Protein AF-A0A537F6K2-F1 (afdb_monomer)

Nearest PDB structures (foldseek):
  5nwl-assembly1_D  TM=8.775E-01  e=1.690E-12  Homo sapiens
  5nwl-assembly2_H  TM=8.618E-01  e=4.806E-12  Homo sapiens
  5nwl-assembly2_N  TM=8.587E-01  e=5.779E-12  Homo sapiens
  5nwl-assembly2_I  TM=8.298E-01  e=9.449E-12  Homo sapiens
  5l8v-assembly1_A  TM=8.198E-01  e=1.039E-10  Pyrococcus furiosus DSM 3638

Mean predicted aligned error: 16.74 Å

Foldseek 3Di:
DDDPQDAAADDQAPVVDDADPDAAKWKWKAFQVGRGTFKTANDDFDQVVSCVQLVLARPVQGDGCVPGIDMDIGGDDPDHGMHGHPSRNDPPSRDDDPDDDDDDDDPDPLPDPPVAQQEDLPDPQCCVAPRFFFLFEEEEEAQCLLLSLLSRLLQQCDDPPHHVVAAEEEEEAPVPDDLVSNVVSCVVVVHDSVVSVVRYHYDYDPALVVVLVCLVCVLVVCVVRVGQEYEREQNCDRLLDPVPPDNPVSLSSLLSSLQSQSVSRNVSSHGYYYYHHDDRDPSSVVSSLVSGLWYWYDDPPDIDTGHDHPDDPDDPPPPPPDDPPDPPPPDDDDDDDDDDDDDDD

pLDDT: mean 76.0, std 22.27, range [24.55, 98.69]

Structure (mmCIF, N/CA/C/O backbone):
data_AF-A0A537F6K2-F1
#
_entry.id   AF-A0A537F6K2-F1
#
loop_
_atom_site.group_PDB
_atom_site.id
_atom_site.type_symbol
_atom_site.label_atom_id
_atom_site.label_alt_id
_atom_site.label_comp_id
_atom_site.label_asym_id
_atom_site.label_entity_id
_atom_site.label_seq_id
_atom_site.pdbx_PDB_ins_code
_atom_site.Cartn_x
_atom_site.Cartn_y
_atom_site.Cartn_z
_atom_site.occupancy
_atom_site.B_iso_or_equiv
_atom_site.auth_seq_id
_atom_site.auth_comp_id
_atom_site.auth_asym_id
_atom_site.auth_atom_id
_atom_site.pdbx_PDB_model_num
ATOM 1 N N . MET A 1 1 ? 27.710 42.568 11.880 1.00 25.98 1 MET A N 1
ATOM 2 C CA . MET A 1 1 ? 26.440 42.480 11.129 1.00 25.98 1 MET A CA 1
ATOM 3 C C . MET A 1 1 ? 26.602 41.395 10.078 1.00 25.98 1 MET A C 1
ATOM 5 O O . MET A 1 1 ? 27.215 41.649 9.052 1.00 25.98 1 MET A O 1
ATOM 9 N N . ALA A 1 2 ? 26.183 40.166 10.380 1.00 24.61 2 ALA A N 1
ATOM 10 C CA . ALA A 1 2 ? 26.289 39.047 9.447 1.00 24.61 2 ALA A CA 1
ATOM 11 C C . ALA A 1 2 ? 25.047 39.043 8.546 1.00 24.61 2 ALA A C 1
ATOM 13 O O . ALA A 1 2 ? 23.925 38.953 9.043 1.00 24.61 2 ALA A O 1
ATOM 14 N N . A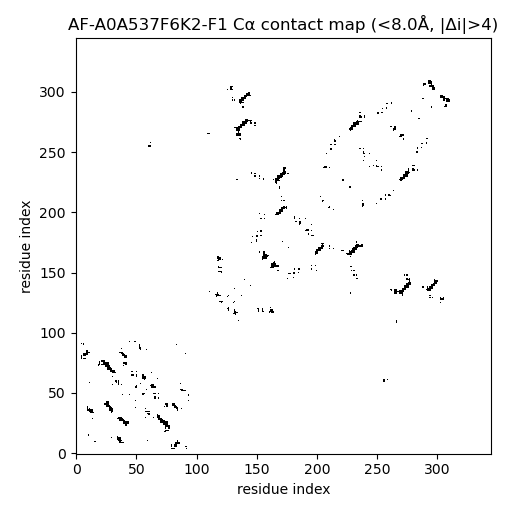LA A 1 3 ? 25.248 39.221 7.242 1.00 24.55 3 ALA A N 1
ATOM 15 C CA . ALA A 1 3 ? 24.181 39.158 6.255 1.00 24.55 3 ALA A CA 1
ATOM 16 C C . ALA A 1 3 ? 23.584 37.741 6.246 1.00 24.55 3 ALA A C 1
ATOM 18 O O . ALA A 1 3 ? 24.308 36.768 6.040 1.00 24.55 3 ALA A O 1
ATOM 19 N N . LYS A 1 4 ? 22.273 37.628 6.494 1.00 28.31 4 LYS A N 1
ATOM 20 C CA . LYS A 1 4 ? 21.513 36.386 6.308 1.00 28.31 4 LYS A CA 1
ATOM 21 C C . LYS A 1 4 ? 21.630 35.966 4.842 1.00 28.31 4 LYS A C 1
ATOM 23 O O . LYS A 1 4 ? 21.081 36.635 3.972 1.00 28.31 4 LYS A O 1
ATOM 28 N N . LEU A 1 5 ? 22.341 34.876 4.575 1.00 39.41 5 LEU A N 1
ATOM 29 C CA . LEU A 1 5 ? 22.372 34.227 3.267 1.00 39.41 5 LEU A CA 1
ATOM 30 C C . LEU A 1 5 ? 21.136 33.331 3.148 1.00 39.41 5 LEU A C 1
ATOM 32 O O . LEU A 1 5 ? 21.201 32.133 3.371 1.00 39.41 5 LEU A O 1
ATOM 36 N N . THR A 1 6 ? 19.989 33.922 2.829 1.00 41.78 6 THR A N 1
ATOM 37 C CA . THR A 1 6 ? 18.787 33.163 2.470 1.00 41.78 6 THR A CA 1
ATOM 38 C C . THR A 1 6 ? 19.019 32.483 1.119 1.00 41.78 6 THR A C 1
ATOM 40 O O . THR A 1 6 ? 19.171 33.182 0.115 1.00 41.78 6 THR A O 1
ATOM 43 N N . GLY A 1 7 ? 19.079 31.146 1.091 1.00 52.25 7 GLY A N 1
ATOM 44 C CA . GLY A 1 7 ? 19.229 30.368 -0.143 1.00 52.25 7 GLY A CA 1
ATOM 45 C C . GLY A 1 7 ? 18.160 30.745 -1.171 1.00 52.25 7 GLY A C 1
ATOM 46 O O . GLY A 1 7 ? 16.968 30.765 -0.860 1.00 52.25 7 GLY A O 1
ATOM 47 N N . GLN A 1 8 ? 18.584 31.101 -2.382 1.00 58.88 8 GLN A N 1
ATOM 48 C CA . GLN A 1 8 ? 17.656 31.427 -3.463 1.00 58.88 8 GLN A CA 1
ATOM 49 C C . GLN A 1 8 ? 17.138 30.136 -4.121 1.00 58.88 8 GLN A C 1
ATOM 51 O O . GLN A 1 8 ? 17.910 29.181 -4.265 1.00 58.88 8 GLN A O 1
ATOM 56 N N . PRO A 1 9 ? 15.851 30.084 -4.519 1.00 59.22 9 PRO A N 1
ATOM 57 C CA . PRO A 1 9 ? 15.264 28.895 -5.126 1.00 59.22 9 PRO A CA 1
ATOM 58 C C . PRO A 1 9 ? 15.938 28.580 -6.465 1.00 59.22 9 PRO A C 1
ATOM 60 O O . PRO A 1 9 ? 16.076 29.448 -7.329 1.00 59.22 9 PRO A O 1
ATOM 63 N N . LEU A 1 10 ? 16.352 27.325 -6.630 1.00 74.25 10 LEU A N 1
ATOM 64 C CA . LEU A 1 10 ? 16.946 26.806 -7.859 1.00 74.25 10 LEU A CA 1
ATOM 65 C C . LEU A 1 10 ? 15.862 26.241 -8.789 1.00 74.25 10 LEU A C 1
ATOM 67 O O . LEU A 1 10 ? 14.875 25.667 -8.324 1.00 74.25 10 LEU A O 1
ATOM 71 N N . ALA A 1 11 ? 16.056 26.374 -10.105 1.00 70.69 11 ALA A N 1
ATOM 72 C CA . ALA A 1 11 ? 15.186 25.718 -11.079 1.00 70.69 11 ALA A CA 1
ATOM 73 C C . ALA A 1 11 ? 15.238 24.190 -10.885 1.00 70.69 11 ALA A C 1
ATOM 75 O O . ALA A 1 11 ? 16.320 23.659 -10.637 1.00 70.69 11 ALA A O 1
ATOM 76 N N . PRO A 1 12 ? 14.107 23.472 -11.002 1.00 65.94 12 PRO A N 1
ATOM 77 C CA . PRO A 1 12 ? 14.044 22.062 -10.630 1.00 65.94 12 PRO A CA 1
ATOM 78 C C . PRO A 1 12 ? 14.887 21.178 -11.552 1.00 65.94 12 PRO A C 1
ATOM 80 O O . PRO A 1 12 ? 15.462 20.198 -11.095 1.00 65.94 12 PRO A O 1
ATOM 83 N N . LYS A 1 13 ? 15.039 21.523 -12.837 1.00 71.88 13 LYS A N 1
ATOM 84 C CA . LYS A 1 13 ? 15.839 20.731 -13.786 1.00 71.88 13 LYS A CA 1
ATOM 85 C C . LYS A 1 13 ? 17.104 21.442 -14.247 1.00 71.88 13 LYS A C 1
ATOM 87 O O . LYS A 1 13 ? 17.077 22.643 -14.496 1.00 71.88 13 LYS A O 1
ATOM 92 N N . THR A 1 14 ? 18.191 20.692 -14.444 1.00 70.56 14 THR A N 1
ATOM 93 C CA . THR A 1 14 ? 19.489 21.249 -14.876 1.00 70.56 14 THR A CA 1
ATOM 94 C C . THR A 1 14 ? 19.397 22.013 -16.197 1.00 70.56 14 THR A C 1
ATOM 96 O O . THR A 1 14 ? 19.976 23.086 -16.322 1.00 70.56 14 THR A O 1
ATOM 99 N N . TRP A 1 15 ? 18.608 21.524 -17.158 1.00 67.38 15 TRP A N 1
ATOM 100 C CA . TRP A 1 15 ? 18.408 22.166 -18.464 1.00 67.38 15 TRP A CA 1
ATOM 101 C C . TRP A 1 15 ? 17.594 23.468 -18.407 1.00 67.38 15 TRP A C 1
ATOM 103 O O . TRP A 1 15 ? 17.564 24.212 -19.383 1.00 67.38 15 TRP A O 1
ATOM 113 N N . GLN A 1 16 ? 16.936 23.758 -17.281 1.00 71.25 16 GLN A N 1
ATOM 114 C CA . GLN A 1 16 ? 16.221 25.018 -17.052 1.00 71.25 16 GLN A CA 1
ATOM 115 C C . GLN A 1 16 ? 17.129 26.099 -16.451 1.00 71.25 16 GLN A C 1
ATOM 117 O O . GLN A 1 16 ? 16.698 27.240 -16.279 1.00 71.25 16 GLN A O 1
ATOM 122 N N . ILE A 1 17 ? 18.375 25.756 -16.111 1.00 72.31 17 ILE A N 1
ATOM 123 C CA . ILE A 1 17 ? 19.340 26.686 -15.532 1.00 72.31 17 ILE A CA 1
ATOM 124 C C . ILE A 1 17 ? 20.127 27.339 -16.667 1.00 72.31 17 ILE A C 1
ATOM 126 O O . ILE A 1 17 ? 20.971 26.714 -17.309 1.00 72.31 17 ILE A O 1
ATOM 130 N N . ASN A 1 18 ? 19.879 28.627 -16.889 1.00 71.12 18 ASN A N 1
ATOM 131 C CA . ASN A 1 18 ? 20.655 29.414 -17.842 1.00 71.12 18 ASN A CA 1
ATOM 132 C C . ASN A 1 18 ? 22.094 29.594 -17.336 1.00 71.12 18 ASN A C 1
ATOM 134 O O . ASN A 1 18 ? 22.305 29.975 -16.183 1.00 71.12 18 ASN A O 1
ATOM 138 N N . GLN A 1 19 ? 23.087 29.366 -18.200 1.00 67.25 19 GLN A N 1
ATOM 139 C CA . GLN A 1 19 ? 24.480 29.659 -17.864 1.00 67.25 19 GLN A CA 1
ATOM 140 C C . GLN A 1 19 ? 24.742 31.168 -17.950 1.00 67.25 19 GLN A C 1
ATOM 142 O O . GLN A 1 19 ? 24.552 31.752 -19.019 1.00 67.25 19 GLN A O 1
ATOM 147 N N . PRO A 1 20 ? 25.203 31.818 -16.869 1.00 69.38 20 PRO A N 1
ATOM 148 C CA . PRO A 1 20 ? 25.515 33.237 -16.914 1.00 69.38 20 PRO A CA 1
ATOM 149 C C . PRO A 1 20 ? 26.807 33.497 -17.711 1.00 69.38 20 PRO A C 1
ATOM 151 O O . PRO A 1 20 ? 27.789 32.753 -17.614 1.00 69.38 20 PRO A O 1
ATOM 154 N N . GLU A 1 21 ? 26.832 34.585 -18.488 1.00 61.53 21 GLU A N 1
ATOM 155 C CA . GLU A 1 21 ? 28.006 34.976 -19.286 1.00 61.53 21 GLU A CA 1
ATOM 156 C C . GLU A 1 21 ? 29.211 35.333 -18.392 1.00 61.53 21 GLU A C 1
ATOM 158 O O . GLU A 1 21 ? 30.351 34.941 -18.677 1.00 61.53 21 GLU A O 1
ATOM 163 N N . LYS A 1 22 ? 28.940 35.996 -17.259 1.00 61.44 22 LYS A N 1
ATOM 164 C CA . LYS A 1 22 ? 29.895 36.395 -16.212 1.00 61.44 22 LYS A CA 1
ATOM 165 C C . LYS A 1 22 ? 29.485 35.785 -14.867 1.00 61.44 22 LYS A C 1
ATOM 167 O O . LYS A 1 22 ? 28.297 35.720 -14.570 1.00 61.44 22 LYS A O 1
ATOM 172 N N . GLY A 1 23 ? 30.455 35.322 -14.084 1.00 68.38 23 GLY A N 1
ATOM 173 C CA . GLY A 1 23 ? 30.212 34.729 -12.769 1.00 68.38 23 GLY A CA 1
ATOM 174 C C . GLY A 1 23 ? 31.419 33.957 -12.240 1.00 68.38 23 GLY A C 1
ATOM 175 O O . GLY A 1 23 ? 32.358 33.660 -12.988 1.00 68.38 23 GLY A O 1
ATOM 176 N N . ALA A 1 24 ? 31.393 33.624 -10.951 1.00 71.75 24 ALA A N 1
ATOM 177 C CA . ALA A 1 24 ? 32.428 32.813 -10.316 1.00 71.75 24 ALA A CA 1
ATOM 178 C C . ALA A 1 24 ? 32.349 31.346 -10.775 1.00 71.75 24 ALA A C 1
ATOM 180 O O . ALA A 1 24 ? 31.263 30.826 -11.051 1.00 71.75 24 ALA A O 1
ATOM 181 N N . GLN A 1 25 ? 33.494 30.655 -10.835 1.00 80.00 25 GLN A N 1
ATOM 182 C CA . GLN A 1 25 ? 33.484 29.203 -11.017 1.00 80.00 25 GLN A CA 1
ATOM 183 C C . GLN A 1 25 ? 32.902 28.520 -9.778 1.00 80.00 25 GLN A C 1
ATOM 185 O O . GLN A 1 25 ? 33.247 28.864 -8.650 1.00 80.00 25 GLN A O 1
ATOM 190 N N . GLY A 1 26 ? 32.033 27.543 -10.005 1.00 82.50 26 GLY A N 1
ATOM 191 C CA . GLY A 1 26 ? 31.375 26.769 -8.968 1.00 82.50 26 GLY A CA 1
ATOM 192 C C . GLY A 1 26 ? 30.996 25.373 -9.445 1.00 82.50 26 GLY A C 1
ATOM 193 O O . GLY A 1 26 ? 31.492 24.880 -10.462 1.00 82.50 26 GLY A O 1
ATOM 194 N N . GLN A 1 27 ? 30.117 24.726 -8.688 1.00 87.31 27 GLN A N 1
ATOM 195 C CA . GLN A 1 27 ? 29.643 23.374 -8.948 1.00 87.31 27 GLN A CA 1
ATOM 196 C C . GLN A 1 27 ? 28.121 23.295 -8.869 1.00 87.31 27 GLN A C 1
ATOM 198 O O . GLN A 1 27 ? 27.498 23.875 -7.975 1.00 87.31 27 GLN A O 1
ATOM 203 N N . LEU A 1 28 ? 27.548 22.535 -9.801 1.00 88.25 28 LEU A N 1
ATOM 204 C CA . LEU A 1 28 ? 26.156 22.110 -9.807 1.00 88.25 28 LEU A CA 1
ATOM 205 C C . LEU A 1 28 ? 26.084 20.649 -9.371 1.00 88.25 28 LEU A C 1
ATOM 207 O O . LEU A 1 28 ? 26.647 19.772 -10.025 1.00 88.25 28 LEU A O 1
ATOM 211 N N . TYR A 1 29 ? 25.345 20.389 -8.302 1.00 91.81 29 TYR A N 1
ATOM 212 C CA . TYR A 1 29 ? 24.994 19.051 -7.855 1.00 91.81 29 TYR A CA 1
ATOM 213 C C . TYR A 1 29 ? 23.581 18.724 -8.305 1.00 91.81 29 TYR A C 1
ATOM 215 O O . TYR A 1 29 ? 22.648 19.498 -8.074 1.00 91.81 29 TYR A O 1
ATOM 223 N N . TYR A 1 30 ? 23.420 17.569 -8.935 1.00 86.50 30 TYR A N 1
ATOM 224 C CA . TYR A 1 30 ? 22.155 17.158 -9.521 1.00 86.50 30 TYR A CA 1
ATOM 225 C C . TYR A 1 30 ? 21.969 15.646 -9.451 1.00 86.50 30 TYR A C 1
ATOM 227 O O . TYR A 1 30 ? 22.906 14.876 -9.229 1.00 86.50 30 TYR A O 1
ATOM 235 N N . CYS A 1 31 ? 20.732 15.206 -9.634 1.00 81.94 31 CYS A N 1
ATOM 236 C CA . CYS A 1 31 ? 20.427 13.794 -9.766 1.00 81.94 31 CYS A CA 1
ATOM 237 C C . CYS A 1 31 ? 20.735 13.316 -11.187 1.00 81.94 31 CYS A C 1
ATOM 239 O O . CYS A 1 31 ? 20.017 13.667 -12.116 1.00 81.94 31 CYS A O 1
ATOM 241 N N . GLY A 1 32 ? 21.719 12.435 -11.351 1.00 71.94 32 GLY A N 1
ATOM 242 C CA . GLY A 1 32 ? 22.090 11.853 -12.645 1.00 71.94 32 GLY A CA 1
ATOM 243 C C . GLY A 1 32 ? 21.068 10.885 -13.252 1.00 71.94 32 GLY A C 1
ATOM 244 O O . GLY A 1 32 ? 21.346 10.300 -14.292 1.00 71.94 32 GLY A O 1
ATOM 245 N N . LEU A 1 33 ? 19.916 10.671 -12.604 1.00 63.06 33 LEU A N 1
ATOM 246 C CA . LEU A 1 33 ? 18.816 9.865 -13.151 1.00 63.06 33 LEU A CA 1
ATOM 247 C C . LEU A 1 33 ? 17.711 10.700 -13.795 1.00 63.06 33 LEU A C 1
ATOM 249 O O . LEU A 1 33 ? 17.024 10.210 -14.685 1.00 63.06 33 LEU A O 1
ATOM 253 N N . CYS A 1 34 ? 17.457 11.903 -13.284 1.00 63.28 34 CYS A N 1
ATOM 254 C CA . CYS A 1 34 ? 16.309 12.712 -13.704 1.00 63.28 34 CYS A CA 1
ATOM 255 C C . CYS A 1 34 ? 16.637 14.191 -13.886 1.00 63.28 34 CYS A C 1
ATOM 257 O O . CYS A 1 34 ? 15.717 15.008 -14.002 1.00 63.28 34 CYS A O 1
ATOM 259 N N . ASP A 1 35 ? 17.925 14.520 -13.825 1.00 76.31 35 ASP A N 1
ATOM 260 C CA . ASP A 1 35 ? 18.472 15.857 -13.989 1.00 76.31 35 ASP A CA 1
ATOM 261 C C . ASP A 1 35 ? 17.858 16.886 -13.036 1.00 76.31 35 ASP A C 1
ATOM 263 O O . ASP A 1 35 ? 17.763 18.068 -13.353 1.00 76.31 35 ASP A O 1
ATOM 267 N N . GLU A 1 36 ? 17.410 16.441 -11.858 1.00 83.62 36 GLU A N 1
ATOM 268 C CA . GLU A 1 36 ? 16.930 17.350 -10.822 1.00 83.62 36 GLU A CA 1
ATOM 269 C C . GLU A 1 36 ? 18.112 18.119 -10.244 1.00 83.62 36 GLU A C 1
ATOM 271 O O . GLU A 1 36 ? 19.032 17.507 -9.695 1.00 83.62 36 GLU A O 1
ATOM 276 N N . ALA A 1 37 ? 18.084 19.441 -10.350 1.00 85.88 37 ALA A N 1
ATOM 277 C CA . ALA A 1 37 ? 19.100 20.293 -9.769 1.00 85.88 37 ALA A CA 1
ATOM 278 C C . ALA A 1 37 ? 18.873 20.412 -8.259 1.00 85.88 37 ALA A C 1
ATOM 280 O O . ALA A 1 37 ? 17.779 20.735 -7.787 1.00 85.88 37 ALA A O 1
ATOM 281 N N . LEU A 1 38 ? 19.922 20.121 -7.495 1.00 87.81 38 LEU A N 1
ATOM 282 C CA . LEU A 1 38 ? 19.855 20.033 -6.040 1.00 87.81 38 LEU A CA 1
ATOM 283 C C . LEU A 1 38 ? 20.491 21.257 -5.404 1.00 87.81 38 LEU A C 1
ATOM 285 O O . LEU A 1 38 ? 19.864 21.922 -4.582 1.00 87.81 38 LEU A O 1
ATOM 289 N N . ILE A 1 39 ? 21.737 21.550 -5.780 1.00 88.50 39 ILE A N 1
ATOM 290 C CA . ILE A 1 39 ? 22.518 22.647 -5.211 1.00 88.50 39 ILE A CA 1
ATOM 291 C C . ILE A 1 39 ? 23.399 23.258 -6.297 1.00 88.50 39 ILE A C 1
ATOM 293 O O . ILE A 1 39 ? 24.091 22.532 -7.006 1.00 88.50 39 ILE A O 1
ATOM 297 N N . LEU A 1 40 ? 23.434 24.587 -6.371 1.00 84.56 40 LEU A N 1
ATOM 298 C CA . LEU A 1 40 ? 24.416 25.343 -7.144 1.00 84.56 40 LEU A CA 1
ATOM 299 C C . LEU A 1 40 ? 25.195 26.263 -6.198 1.00 84.56 40 LEU A C 1
ATOM 301 O O . LEU A 1 40 ? 24.608 27.048 -5.455 1.00 84.56 40 LEU A O 1
ATOM 305 N N . THR A 1 41 ? 26.521 26.155 -6.199 1.00 83.81 41 THR A N 1
ATOM 306 C CA . THR A 1 41 ? 27.386 26.820 -5.210 1.00 83.81 41 THR A CA 1
ATOM 307 C C . THR A 1 41 ? 28.740 27.185 -5.803 1.00 83.81 41 THR A C 1
ATOM 309 O O . THR A 1 41 ? 29.261 26.483 -6.665 1.00 83.81 41 THR A O 1
ATOM 312 N N . ALA A 1 42 ? 29.343 28.274 -5.323 1.00 77.88 42 ALA A N 1
ATOM 313 C CA . ALA A 1 42 ? 30.712 28.652 -5.688 1.00 77.88 42 ALA A CA 1
ATOM 314 C C . ALA A 1 42 ? 31.782 27.856 -4.908 1.00 77.88 42 ALA A C 1
ATOM 316 O O . ALA A 1 42 ? 32.972 27.974 -5.182 1.00 77.88 42 ALA A O 1
ATOM 317 N N . ARG A 1 43 ? 31.377 27.063 -3.907 1.00 75.19 43 ARG A N 1
ATOM 318 C CA . ARG A 1 43 ? 32.261 26.272 -3.032 1.00 75.19 43 ARG A CA 1
ATOM 319 C C . ARG A 1 43 ? 32.031 24.778 -3.237 1.00 75.19 43 ARG A C 1
ATOM 321 O O . ARG A 1 43 ? 30.889 24.366 -3.395 1.00 75.19 43 ARG A O 1
ATOM 328 N N . ASP A 1 44 ? 33.085 23.970 -3.153 1.00 78.25 44 ASP A N 1
ATOM 329 C CA . ASP A 1 44 ? 32.957 22.506 -3.174 1.00 78.25 44 ASP A CA 1
ATOM 330 C C . ASP A 1 44 ? 32.313 22.009 -1.867 1.00 78.25 44 ASP A C 1
ATOM 332 O O . ASP A 1 44 ? 32.757 22.340 -0.765 1.00 78.25 44 ASP A O 1
ATOM 336 N N . ILE A 1 45 ? 31.241 21.233 -1.995 1.00 81.19 45 ILE A N 1
ATOM 337 C CA . ILE A 1 45 ? 30.520 20.587 -0.900 1.00 81.19 45 ILE A CA 1
ATOM 338 C C . ILE A 1 45 ? 30.756 19.083 -1.008 1.00 81.19 45 ILE A C 1
ATOM 340 O O . ILE A 1 45 ? 30.584 18.470 -2.061 1.00 81.19 45 ILE A O 1
ATOM 344 N N . HIS A 1 46 ? 31.093 18.451 0.114 1.00 81.44 46 HIS A N 1
ATOM 345 C CA . HIS A 1 46 ? 31.235 17.002 0.143 1.00 81.44 46 HIS A CA 1
ATOM 346 C C . HIS A 1 46 ? 29.900 16.316 -0.236 1.00 81.44 46 HIS A C 1
ATOM 348 O O . HIS A 1 46 ? 28.892 16.597 0.420 1.00 81.44 46 HIS A O 1
ATOM 354 N N . PRO A 1 47 ? 29.868 15.374 -1.205 1.00 80.56 47 PRO A N 1
ATOM 355 C CA . PRO A 1 47 ? 28.638 14.727 -1.681 1.00 80.56 47 PRO A CA 1
ATOM 356 C C . PRO A 1 47 ? 27.745 14.167 -0.565 1.00 80.56 47 PRO A C 1
ATOM 358 O O . PRO A 1 47 ? 26.532 14.349 -0.592 1.00 80.56 47 PRO A O 1
ATOM 361 N N . LEU A 1 48 ? 28.345 13.571 0.474 1.00 75.00 48 LEU A N 1
ATOM 362 C CA . LEU A 1 48 ? 27.603 13.058 1.636 1.00 75.00 48 LEU A CA 1
ATOM 363 C C . LEU A 1 48 ? 26.776 14.124 2.372 1.00 75.00 48 LEU A C 1
ATOM 365 O O . LEU A 1 48 ? 25.715 13.795 2.885 1.00 75.00 48 LEU A O 1
ATOM 369 N N . LYS A 1 49 ? 27.205 15.393 2.419 1.00 80.06 49 LYS A N 1
ATOM 370 C CA . LYS A 1 49 ? 26.394 16.454 3.044 1.00 80.06 49 LYS A CA 1
ATOM 371 C C . LYS A 1 49 ? 25.110 16.704 2.258 1.00 80.06 49 LYS A C 1
ATOM 373 O O . LYS A 1 49 ? 24.055 16.886 2.847 1.00 80.06 49 LYS A O 1
ATOM 378 N N . ILE A 1 50 ? 25.201 16.654 0.933 1.00 81.81 50 ILE A N 1
ATOM 379 C CA . ILE A 1 50 ? 24.058 16.826 0.031 1.00 81.81 50 ILE A CA 1
ATOM 380 C C . ILE A 1 50 ? 23.114 15.639 0.173 1.00 81.81 50 ILE A C 1
ATOM 382 O O . ILE A 1 50 ? 21.916 15.822 0.352 1.00 81.81 50 ILE A O 1
ATOM 386 N N . VAL A 1 51 ? 23.668 14.425 0.177 1.00 77.44 51 VAL A N 1
ATOM 387 C CA . VAL A 1 51 ? 22.917 13.200 0.459 1.00 77.44 51 VAL A CA 1
ATOM 388 C C . VAL A 1 51 ? 22.151 13.334 1.776 1.00 77.44 51 VAL A C 1
ATOM 390 O O . VAL A 1 51 ? 20.956 13.087 1.787 1.00 77.44 51 VAL A O 1
ATOM 393 N N . LEU A 1 52 ? 22.788 13.773 2.863 1.00 72.44 52 LEU A N 1
ATOM 394 C CA . LEU A 1 52 ? 22.128 13.907 4.166 1.00 72.44 52 LEU A CA 1
ATOM 395 C C . LEU A 1 52 ? 21.013 14.963 4.182 1.00 72.44 52 LEU A C 1
ATOM 397 O O . LEU A 1 52 ? 19.961 14.711 4.751 1.00 72.44 52 LEU A O 1
ATOM 401 N N . ILE A 1 53 ? 21.214 16.118 3.548 1.00 78.56 53 ILE A N 1
ATOM 402 C CA . ILE A 1 53 ? 20.253 17.239 3.587 1.00 78.56 53 ILE A CA 1
ATOM 403 C C . ILE A 1 53 ? 18.987 16.961 2.774 1.00 78.56 53 ILE A C 1
ATOM 405 O O . ILE A 1 53 ? 17.920 17.500 3.068 1.00 78.56 53 ILE A O 1
ATOM 409 N N . PHE A 1 54 ? 19.102 16.093 1.774 1.00 74.12 54 PHE A N 1
ATOM 410 C CA . PHE A 1 54 ? 17.976 15.587 0.998 1.00 74.12 54 PHE A CA 1
ATOM 411 C C . PHE A 1 54 ? 17.497 14.209 1.483 1.00 74.12 54 PHE A C 1
ATOM 413 O O . PHE A 1 54 ? 16.811 13.514 0.740 1.00 74.12 54 PHE A O 1
ATOM 420 N N . ASP A 1 55 ? 17.872 13.773 2.692 1.00 71.44 55 ASP A N 1
ATOM 421 C CA . ASP A 1 55 ? 17.477 12.478 3.272 1.00 71.44 55 ASP A CA 1
ATOM 422 C C . ASP A 1 55 ? 17.738 11.284 2.329 1.00 71.44 55 ASP A C 1
ATOM 424 O O . ASP A 1 55 ? 16.917 10.388 2.125 1.00 71.44 55 ASP A O 1
ATOM 428 N N . ASN A 1 56 ? 18.910 11.312 1.696 1.00 74.25 56 ASN A N 1
ATOM 429 C CA . ASN A 1 56 ? 19.373 10.419 0.639 1.00 74.25 56 ASN A CA 1
ATOM 430 C C . ASN A 1 56 ? 18.398 10.293 -0.538 1.00 74.25 56 ASN A C 1
ATOM 432 O O . ASN A 1 56 ? 18.488 9.336 -1.282 1.00 74.25 56 ASN A O 1
ATOM 436 N N . THR A 1 57 ? 17.475 11.225 -0.750 1.00 73.38 57 THR A N 1
ATOM 437 C CA . THR A 1 57 ? 16.373 11.060 -1.700 1.00 73.38 57 THR A CA 1
ATOM 438 C C . THR A 1 57 ? 16.322 12.233 -2.665 1.00 73.38 57 THR A C 1
ATOM 440 O O . THR A 1 57 ? 16.236 13.391 -2.271 1.00 73.38 57 THR A O 1
ATOM 443 N N . CYS A 1 58 ? 16.349 11.957 -3.968 1.00 76.06 58 CYS A N 1
ATOM 444 C CA . CYS A 1 58 ? 16.179 13.014 -4.955 1.00 76.06 58 CYS A CA 1
ATOM 445 C C . CYS A 1 58 ? 14.749 13.590 -4.877 1.00 76.06 58 CYS A C 1
ATOM 447 O O . CYS A 1 58 ? 13.802 12.831 -5.084 1.00 76.06 58 CYS A O 1
ATOM 449 N N . PRO A 1 59 ? 14.557 14.909 -4.696 1.00 72.56 59 PRO A N 1
ATOM 450 C CA . PRO A 1 59 ? 13.228 15.522 -4.668 1.00 72.56 59 PRO A CA 1
ATOM 451 C C . PRO A 1 59 ? 12.484 15.439 -6.012 1.00 72.56 59 PRO A C 1
ATOM 453 O O . PRO A 1 59 ? 11.261 15.521 -6.038 1.00 72.56 59 PRO A O 1
ATOM 456 N N . GLY A 1 60 ? 13.200 15.246 -7.126 1.00 59.56 60 GLY A N 1
ATOM 457 C CA . GLY A 1 60 ? 12.611 15.138 -8.462 1.00 59.56 60 GLY A CA 1
ATOM 458 C C . GLY A 1 60 ? 12.142 13.732 -8.843 1.00 59.56 60 GLY A C 1
ATOM 459 O O . GLY A 1 60 ? 11.108 13.584 -9.490 1.00 59.56 60 GLY A O 1
ATOM 460 N N . CYS A 1 61 ? 12.895 12.683 -8.485 1.00 55.62 61 CYS A N 1
ATOM 461 C CA . CYS A 1 61 ? 12.577 11.299 -8.881 1.00 55.62 61 CYS A CA 1
ATOM 462 C C . CYS A 1 61 ? 12.442 10.296 -7.731 1.00 55.62 61 CYS A C 1
ATOM 464 O O . CYS A 1 61 ? 12.048 9.155 -7.974 1.00 55.62 61 CYS A O 1
ATOM 466 N N . GLY A 1 62 ? 12.780 10.689 -6.504 1.00 52.53 62 GLY A N 1
ATOM 467 C CA . GLY A 1 62 ? 12.699 9.851 -5.310 1.00 52.53 62 GLY A CA 1
ATOM 468 C C . GLY A 1 62 ? 13.792 8.785 -5.178 1.00 52.53 62 GLY A C 1
ATOM 469 O O . GLY A 1 62 ? 13.725 7.977 -4.261 1.00 52.53 62 GLY A O 1
ATOM 470 N N . PHE A 1 63 ? 14.778 8.720 -6.078 1.00 52.53 63 PHE A N 1
ATOM 471 C CA . PHE A 1 63 ? 15.859 7.728 -5.999 1.00 52.53 63 PHE A CA 1
ATOM 472 C C . PHE A 1 63 ? 16.974 8.133 -5.036 1.00 52.53 63 PHE A C 1
ATOM 474 O O . PHE A 1 63 ? 17.178 9.320 -4.779 1.00 52.53 63 PHE A O 1
ATOM 481 N N . GLU A 1 64 ? 17.715 7.124 -4.565 1.00 65.81 64 GLU A N 1
ATOM 482 C CA . GLU A 1 64 ? 18.820 7.309 -3.629 1.00 65.81 64 GLU A CA 1
ATOM 483 C C . GLU A 1 64 ? 19.917 8.200 -4.224 1.00 65.81 64 GLU A C 1
ATOM 485 O O . GLU A 1 64 ? 20.463 7.890 -5.285 1.00 65.81 64 GLU A O 1
ATOM 490 N N . LEU A 1 65 ? 20.258 9.302 -3.558 1.00 76.31 65 LEU A N 1
ATOM 491 C CA . LEU A 1 65 ? 21.296 10.222 -4.028 1.00 76.31 65 LEU A CA 1
ATOM 492 C C . LEU A 1 65 ? 22.706 9.663 -3.836 1.00 76.31 65 LEU A C 1
ATOM 494 O O . LEU A 1 65 ? 23.584 9.992 -4.621 1.00 76.31 65 LEU A O 1
ATOM 498 N N . GLU A 1 66 ? 22.929 8.781 -2.868 1.00 75.44 66 GLU A N 1
ATOM 499 C CA . GLU A 1 66 ? 24.236 8.181 -2.567 1.00 75.44 66 GLU A CA 1
ATOM 500 C C . GLU A 1 66 ? 24.924 7.589 -3.807 1.00 75.44 66 GLU A C 1
ATOM 502 O O . GLU A 1 66 ? 26.124 7.773 -3.994 1.00 75.44 66 GLU A O 1
ATOM 507 N N . ASN A 1 67 ? 24.144 6.977 -4.705 1.00 66.25 67 ASN A N 1
ATOM 508 C CA . ASN A 1 67 ? 24.644 6.377 -5.945 1.00 66.25 67 ASN A CA 1
ATOM 509 C C . ASN A 1 67 ? 24.340 7.200 -7.209 1.00 66.25 67 ASN A C 1
ATOM 511 O O . ASN A 1 67 ? 24.882 6.920 -8.279 1.00 66.25 67 ASN A O 1
ATOM 515 N N . ASN A 1 68 ? 23.467 8.207 -7.109 1.00 73.69 68 ASN A N 1
ATOM 516 C CA . ASN A 1 68 ? 22.937 8.937 -8.265 1.00 73.69 68 ASN A CA 1
ATOM 517 C C . ASN A 1 68 ? 23.256 10.433 -8.252 1.00 73.69 68 ASN A C 1
ATOM 519 O O . ASN A 1 68 ? 22.926 11.131 -9.209 1.00 73.69 68 ASN A O 1
ATOM 523 N N . LEU A 1 69 ? 23.896 10.940 -7.202 1.00 88.31 69 LEU A N 1
ATOM 524 C CA . LEU A 1 69 ? 24.362 12.314 -7.133 1.00 88.31 69 LEU A CA 1
ATOM 525 C C . LEU A 1 69 ? 25.526 12.500 -8.108 1.00 88.31 69 LEU A C 1
ATOM 527 O O . LEU A 1 69 ? 26.568 11.848 -8.010 1.00 88.31 69 LEU A O 1
ATOM 531 N N . LYS A 1 70 ? 25.337 13.403 -9.062 1.00 87.00 70 LYS A N 1
ATOM 532 C CA . LYS A 1 70 ? 26.360 13.846 -10.002 1.00 87.00 70 LYS A CA 1
ATOM 533 C C . LYS A 1 70 ? 26.725 15.289 -9.696 1.00 87.00 70 LYS A C 1
ATOM 535 O O . LYS A 1 70 ? 25.952 16.028 -9.082 1.00 87.00 70 LYS A O 1
ATOM 540 N N . ARG A 1 71 ? 27.938 15.662 -10.094 1.00 91.00 71 ARG A N 1
ATOM 541 C CA . ARG A 1 71 ? 28.449 17.023 -9.979 1.00 91.00 71 ARG A CA 1
ATOM 542 C C . ARG A 1 71 ? 29.074 17.424 -11.298 1.00 91.00 71 ARG A C 1
ATOM 544 O O . ARG A 1 71 ? 29.859 16.647 -11.833 1.00 91.00 71 ARG A O 1
ATOM 551 N N . ASP A 1 72 ? 28.763 18.628 -11.749 1.00 85.88 72 ASP A N 1
ATOM 552 C CA . ASP A 1 72 ? 29.388 19.236 -12.917 1.00 85.88 72 ASP A CA 1
ATOM 553 C C . ASP A 1 72 ? 29.869 20.656 -12.592 1.00 85.88 72 ASP A C 1
ATOM 555 O O . ASP A 1 72 ? 29.257 21.350 -11.770 1.00 85.88 72 ASP A O 1
ATOM 559 N N . PRO A 1 73 ? 30.969 21.111 -13.214 1.00 85.25 73 PRO A N 1
ATOM 560 C CA . PRO A 1 73 ? 31.401 22.498 -13.105 1.00 85.25 73 PRO A CA 1
ATOM 561 C C . PRO A 1 73 ? 30.342 23.437 -13.700 1.00 85.25 73 PRO A C 1
ATOM 563 O O . PRO A 1 73 ? 29.810 23.187 -14.781 1.00 85.25 73 PRO A O 1
ATOM 566 N N . PHE A 1 74 ? 30.047 24.538 -13.006 1.00 81.31 74 PHE A N 1
ATOM 567 C CA . PHE A 1 74 ? 29.023 25.503 -13.418 1.00 81.31 74 PHE A CA 1
ATOM 568 C C . PHE A 1 74 ? 29.418 26.937 -13.032 1.00 81.31 74 PHE A C 1
ATOM 570 O O . PHE A 1 74 ? 30.156 27.140 -12.069 1.00 81.31 74 PHE A O 1
ATOM 577 N N . LYS A 1 75 ? 28.941 27.953 -13.765 1.00 80.31 75 LYS A N 1
ATOM 578 C CA . LYS A 1 75 ? 29.156 29.369 -13.406 1.00 80.31 75 LYS A CA 1
ATOM 579 C C . LYS A 1 75 ? 28.038 29.865 -12.495 1.00 80.31 75 LYS A C 1
ATOM 581 O O . LYS A 1 75 ? 26.870 29.818 -12.873 1.00 80.31 75 LYS A O 1
ATOM 586 N N . VAL A 1 76 ? 28.389 30.371 -11.320 1.00 73.69 76 VAL A N 1
ATOM 587 C CA . VAL A 1 76 ? 27.411 30.891 -10.356 1.00 73.69 76 VAL A CA 1
ATOM 588 C C . VAL A 1 76 ? 27.191 32.386 -10.611 1.00 73.69 76 VAL A C 1
ATOM 590 O O . VAL A 1 76 ? 28.183 33.112 -10.713 1.00 73.69 76 VAL A O 1
ATOM 593 N N . PRO A 1 77 ? 25.934 32.862 -10.724 1.00 69.94 77 PRO A N 1
ATOM 594 C CA . PRO A 1 77 ? 25.644 34.284 -10.891 1.00 69.94 77 PRO A CA 1
ATOM 595 C C . PRO A 1 77 ? 26.164 35.130 -9.721 1.00 69.94 77 PRO A C 1
ATOM 597 O O . PRO A 1 77 ? 26.112 34.704 -8.564 1.00 69.94 77 PRO A O 1
ATOM 600 N N . ASP A 1 78 ? 26.625 36.345 -10.018 1.00 62.03 78 ASP A N 1
ATOM 601 C CA . ASP A 1 78 ? 27.180 37.264 -9.021 1.00 62.03 78 ASP A CA 1
ATOM 602 C C . ASP A 1 78 ? 26.126 37.662 -7.966 1.00 62.03 78 ASP A C 1
ATOM 604 O O . ASP A 1 78 ? 25.019 38.082 -8.299 1.00 62.03 78 ASP A O 1
ATOM 608 N N . GLY A 1 79 ? 26.475 37.550 -6.677 1.00 57.00 79 GLY A N 1
ATOM 609 C CA . GLY A 1 79 ? 25.661 38.046 -5.554 1.00 57.00 79 GLY A CA 1
ATOM 610 C C . GLY A 1 79 ? 25.010 36.987 -4.653 1.00 57.00 79 GLY A C 1
ATOM 611 O O . GLY A 1 79 ? 24.650 37.322 -3.526 1.00 57.00 79 GLY A O 1
ATOM 612 N N . ALA A 1 80 ? 24.925 35.718 -5.067 1.00 56.41 80 ALA A N 1
ATOM 613 C CA . ALA A 1 80 ? 24.414 34.631 -4.222 1.00 56.41 80 ALA A CA 1
ATOM 614 C C . ALA A 1 80 ? 25.466 33.528 -4.032 1.00 56.41 80 ALA A C 1
ATOM 616 O O . ALA A 1 80 ? 25.998 32.982 -4.995 1.00 56.41 80 ALA A O 1
ATOM 617 N N . ALA A 1 81 ? 25.768 33.191 -2.775 1.00 62.44 81 ALA A N 1
ATOM 618 C CA . ALA A 1 81 ? 26.774 32.177 -2.450 1.00 62.44 81 ALA A CA 1
ATOM 619 C C . ALA A 1 81 ? 26.264 30.732 -2.627 1.00 62.44 81 ALA A C 1
ATOM 621 O O . ALA A 1 81 ? 27.079 29.816 -2.751 1.00 62.44 81 ALA A O 1
ATOM 622 N N . LEU A 1 82 ? 24.939 30.531 -2.615 1.00 74.88 82 LEU A N 1
ATOM 623 C CA . LEU A 1 82 ? 24.291 29.222 -2.600 1.00 74.88 82 LEU A CA 1
ATOM 624 C C . LEU A 1 82 ? 22.855 29.308 -3.147 1.00 74.88 82 LEU A C 1
ATOM 626 O O . LEU A 1 82 ? 22.056 30.119 -2.676 1.00 74.88 82 LEU A O 1
ATOM 630 N N . TYR A 1 83 ? 22.526 28.423 -4.085 1.00 77.62 83 TYR A N 1
ATOM 631 C CA . TYR A 1 83 ? 21.162 28.146 -4.533 1.00 77.62 83 TYR A CA 1
ATOM 632 C C . TYR A 1 83 ? 20.818 26.699 -4.202 1.00 77.62 83 TYR A C 1
ATOM 634 O O . TYR A 1 83 ? 21.643 25.802 -4.407 1.00 77.62 83 TYR A O 1
ATOM 642 N N . THR A 1 84 ? 19.600 26.458 -3.730 1.00 80.94 84 THR A N 1
ATOM 643 C CA . THR A 1 84 ? 19.141 25.120 -3.346 1.00 80.94 84 THR A CA 1
ATOM 644 C C . THR A 1 84 ? 17.795 24.803 -3.978 1.00 80.94 84 THR A C 1
ATOM 646 O O . THR A 1 84 ? 16.989 25.686 -4.283 1.00 80.94 84 THR A O 1
ATOM 649 N N . ASN A 1 85 ? 17.539 23.514 -4.183 1.00 78.94 85 ASN A N 1
ATOM 650 C CA . ASN A 1 85 ? 16.209 23.032 -4.516 1.00 78.94 85 ASN A CA 1
ATOM 651 C C . ASN A 1 85 ? 15.219 23.448 -3.416 1.00 78.94 85 ASN A C 1
ATOM 653 O O . ASN A 1 85 ? 15.543 23.401 -2.230 1.00 78.94 85 ASN A O 1
ATOM 657 N N . THR A 1 86 ? 13.999 23.817 -3.804 1.00 71.62 86 THR A N 1
ATOM 658 C CA . THR A 1 86 ? 12.953 24.265 -2.866 1.00 71.62 86 THR A CA 1
ATOM 659 C C . THR A 1 86 ? 12.598 23.245 -1.778 1.00 71.62 86 THR A C 1
ATOM 661 O O . THR A 1 86 ? 12.154 23.640 -0.706 1.00 71.62 86 THR A O 1
ATOM 664 N N . ASN A 1 87 ? 12.849 21.954 -2.019 1.00 65.31 87 ASN A N 1
ATOM 665 C CA . ASN A 1 87 ? 12.640 20.874 -1.052 1.00 65.31 87 ASN A CA 1
ATOM 666 C C . ASN A 1 87 ? 13.869 20.606 -0.158 1.00 65.31 87 ASN A C 1
ATOM 668 O O . ASN A 1 87 ? 13.951 19.562 0.482 1.00 65.31 87 ASN A O 1
ATOM 672 N N . CYS A 1 88 ? 14.853 21.508 -0.138 1.00 70.50 88 CYS A N 1
ATOM 673 C CA . CYS A 1 88 ? 16.007 21.423 0.751 1.00 70.50 88 CYS A CA 1
ATOM 674 C C . CYS A 1 88 ? 15.581 21.697 2.200 1.00 70.50 88 CYS A C 1
ATOM 676 O O . CYS A 1 88 ? 15.186 22.816 2.528 1.00 70.50 88 CYS A O 1
ATOM 678 N N . SER A 1 89 ? 15.701 20.689 3.066 1.00 63.84 89 SER A N 1
ATOM 679 C CA . SER A 1 89 ? 15.223 20.732 4.455 1.00 63.84 89 SER A CA 1
ATOM 680 C C . SER A 1 89 ? 15.948 21.756 5.337 1.00 63.84 89 SER A C 1
ATOM 682 O O . SER A 1 89 ? 15.324 22.344 6.218 1.00 63.84 89 SER A O 1
ATOM 684 N N . ASP A 1 90 ? 17.248 21.974 5.112 1.00 69.50 90 ASP A N 1
ATOM 685 C CA . ASP A 1 90 ? 18.068 22.907 5.896 1.00 69.50 90 ASP A CA 1
ATOM 686 C C . ASP A 1 90 ? 19.228 23.482 5.051 1.00 69.50 90 ASP A C 1
ATOM 688 O O . ASP A 1 90 ? 20.324 22.911 5.021 1.00 69.50 90 ASP A O 1
ATOM 692 N N . PRO A 1 91 ? 19.010 24.597 4.328 1.00 64.62 91 PRO A N 1
ATOM 693 C CA . PRO A 1 91 ? 20.043 25.210 3.495 1.00 64.62 91 PRO A CA 1
ATOM 694 C C . PRO A 1 91 ? 21.179 25.855 4.305 1.00 64.62 91 PRO A C 1
ATOM 696 O O . PRO A 1 91 ? 22.299 25.952 3.799 1.00 64.62 91 PRO A O 1
ATOM 699 N N . ASP A 1 92 ? 20.926 26.258 5.554 1.00 64.06 92 ASP A N 1
ATOM 700 C CA . ASP A 1 92 ? 21.921 26.910 6.411 1.00 64.06 92 ASP A CA 1
ATOM 701 C C . ASP A 1 92 ? 22.979 25.901 6.894 1.00 64.06 92 ASP A C 1
ATOM 703 O O . ASP A 1 92 ? 24.152 26.251 7.027 1.00 64.06 92 ASP A O 1
ATOM 707 N N . SER A 1 93 ? 22.614 24.620 7.041 1.00 64.94 93 SER A N 1
ATOM 708 C CA . SER A 1 93 ? 23.549 23.528 7.374 1.00 64.94 93 SER A CA 1
ATOM 709 C C . SER A 1 93 ? 24.587 23.203 6.285 1.00 64.94 93 SER A C 1
ATOM 711 O O . SER A 1 93 ? 25.615 22.568 6.557 1.00 64.94 93 SER A O 1
ATOM 713 N N . ILE A 1 94 ? 24.353 23.649 5.044 1.00 66.50 94 ILE A N 1
ATOM 714 C CA . ILE A 1 94 ? 25.281 23.481 3.913 1.00 66.50 94 ILE A CA 1
ATOM 715 C C . ILE A 1 94 ? 26.497 24.401 4.080 1.00 66.50 94 ILE A C 1
ATOM 717 O O . ILE A 1 94 ? 27.604 24.064 3.644 1.00 66.50 94 ILE A O 1
ATOM 721 N N . VAL A 1 95 ? 26.302 25.553 4.729 1.00 60.38 95 VAL A N 1
ATOM 722 C CA . VAL A 1 95 ? 27.332 26.566 4.954 1.00 60.38 95 VAL A CA 1
ATOM 723 C C . VAL A 1 95 ? 27.996 26.290 6.308 1.00 60.38 95 VAL A C 1
ATOM 725 O O . VAL A 1 95 ? 27.375 26.489 7.347 1.00 60.38 95 VAL A O 1
ATOM 728 N N . PRO A 1 96 ? 29.255 25.821 6.356 1.00 53.94 96 PRO A N 1
ATOM 729 C CA . PRO A 1 96 ? 29.891 25.533 7.635 1.00 53.94 96 PRO A CA 1
ATOM 730 C C . PRO A 1 96 ? 30.137 26.835 8.428 1.00 53.94 96 PRO A C 1
ATOM 732 O O . PRO A 1 96 ? 30.651 27.799 7.849 1.00 53.94 96 PRO A O 1
ATOM 735 N N . PRO A 1 97 ? 29.886 26.871 9.752 1.00 43.53 97 PRO A N 1
ATOM 736 C CA . PRO A 1 97 ? 30.785 27.573 10.660 1.00 43.53 97 PRO A CA 1
ATOM 737 C C . PRO A 1 97 ? 32.155 26.884 10.590 1.00 43.53 97 PRO A C 1
ATOM 739 O O . PRO A 1 97 ? 32.234 25.694 10.302 1.00 43.53 97 PRO A O 1
ATOM 742 N N . SER A 1 98 ? 33.226 27.627 10.838 1.00 41.31 98 SER A N 1
ATOM 743 C CA . SER A 1 98 ? 34.644 27.289 10.631 1.00 41.31 98 SER A CA 1
ATOM 744 C C . SER A 1 98 ? 35.198 26.011 11.297 1.00 41.31 98 SER A C 1
ATOM 746 O O . SER A 1 98 ? 36.412 25.831 11.287 1.00 41.31 98 SER A O 1
ATOM 748 N N . ASP A 1 99 ? 34.368 25.142 11.871 1.00 33.06 99 ASP A N 1
ATOM 749 C CA . ASP A 1 99 ? 34.786 23.994 12.675 1.00 33.06 99 ASP A CA 1
ATOM 750 C C . ASP A 1 99 ? 34.609 22.634 11.970 1.00 33.06 99 ASP A C 1
ATOM 752 O O . ASP A 1 99 ? 33.724 22.456 11.122 1.00 33.06 99 ASP A O 1
ATOM 756 N N . PRO A 1 100 ? 35.455 21.642 12.314 1.00 35.69 100 PRO A N 1
ATOM 757 C CA . PRO A 1 100 ? 35.435 20.316 11.712 1.00 35.69 100 PRO A CA 1
ATOM 758 C C . PRO A 1 100 ? 34.116 19.588 12.005 1.00 35.69 100 PRO A C 1
ATOM 760 O O . PRO A 1 100 ? 33.761 19.296 13.146 1.00 35.69 100 PRO A O 1
ATOM 763 N N . PHE A 1 101 ? 33.395 19.271 10.929 1.00 38.38 101 PHE A N 1
ATOM 764 C CA . PHE A 1 101 ? 32.121 18.559 10.949 1.00 38.38 101 PHE A CA 1
ATOM 765 C C . PHE A 1 101 ? 32.278 17.168 11.582 1.00 38.38 101 PHE A C 1
ATOM 767 O O . PHE A 1 101 ? 32.879 16.271 10.992 1.00 38.38 101 PHE A O 1
ATOM 774 N N . THR A 1 102 ? 31.718 16.983 12.776 1.00 30.80 102 THR A N 1
ATOM 775 C CA . THR A 1 102 ? 31.582 15.679 13.433 1.00 30.80 102 THR A CA 1
ATOM 776 C C . THR A 1 102 ? 30.210 15.098 13.087 1.00 30.80 102 THR A C 1
ATOM 778 O O . THR A 1 102 ? 29.175 15.700 13.363 1.00 30.80 102 THR A O 1
ATOM 781 N N . LEU A 1 103 ? 30.205 13.939 12.421 1.00 32.09 103 LEU A N 1
ATOM 782 C CA . LEU A 1 103 ? 29.000 13.216 12.007 1.00 32.09 103 LEU A CA 1
ATOM 783 C C . LEU A 1 103 ? 28.230 12.697 13.231 1.00 32.09 103 LEU A C 1
ATOM 785 O O . LEU A 1 103 ? 28.568 11.656 13.787 1.00 32.09 103 LEU A O 1
ATOM 789 N N . SER A 1 104 ? 27.152 13.383 13.598 1.00 29.19 104 SER A N 1
ATOM 790 C CA . SER A 1 104 ? 26.128 12.859 14.504 1.00 29.19 104 SER A CA 1
ATOM 791 C C . SER A 1 104 ? 24.951 12.371 13.660 1.00 29.19 104 SER A C 1
ATOM 793 O O . SER A 1 104 ? 24.125 13.171 13.224 1.00 29.19 104 SER A O 1
ATOM 795 N N . LEU A 1 105 ? 24.878 11.065 13.376 1.00 30.89 105 LEU A N 1
ATOM 796 C CA . LEU A 1 105 ? 23.713 10.458 12.720 1.00 30.89 105 LEU A CA 1
ATOM 797 C C . LEU A 1 105 ? 22.484 10.593 13.635 1.00 30.89 105 LEU A C 1
ATOM 799 O O . LEU A 1 105 ? 22.261 9.765 14.515 1.00 30.89 105 LEU A O 1
ATOM 803 N N . VAL A 1 106 ? 21.650 11.600 13.394 1.00 30.47 106 VAL A N 1
ATOM 804 C CA . VAL A 1 106 ? 20.287 11.652 13.933 1.00 30.47 106 VAL A CA 1
ATOM 805 C C . VAL A 1 106 ? 19.329 11.429 12.765 1.00 30.47 106 VAL A C 1
ATOM 807 O O . VAL A 1 106 ? 18.849 12.371 12.146 1.00 30.47 106 VAL A O 1
ATOM 810 N N . ARG A 1 107 ? 19.067 10.157 12.427 1.00 37.25 107 ARG A N 1
ATOM 811 C CA . ARG A 1 107 ? 17.929 9.790 11.567 1.00 37.25 107 ARG A CA 1
ATOM 812 C C . ARG A 1 107 ? 16.653 10.057 12.364 1.00 37.25 107 ARG A C 1
ATOM 814 O O . ARG A 1 107 ? 16.304 9.281 13.253 1.00 37.25 107 ARG A O 1
ATOM 821 N N . GLY A 1 108 ? 15.996 11.180 12.099 1.00 34.91 108 GLY A N 1
ATOM 822 C CA . GLY A 1 108 ? 14.744 11.542 12.751 1.00 34.91 108 GLY A CA 1
ATOM 823 C C . GLY A 1 108 ? 13.596 10.661 12.263 1.00 34.91 108 GLY A C 1
ATOM 824 O O . GLY A 1 108 ? 12.975 10.970 11.253 1.00 34.91 108 GLY A O 1
ATOM 825 N N . ASN A 1 109 ? 13.283 9.589 12.994 1.00 39.69 109 ASN A N 1
ATOM 826 C CA . ASN A 1 109 ? 11.980 8.931 12.899 1.00 39.69 109 ASN A CA 1
ATOM 827 C C . ASN A 1 109 ? 10.900 9.980 13.228 1.00 39.69 109 ASN A C 1
ATOM 829 O O . ASN A 1 109 ? 10.778 10.390 14.382 1.00 39.69 109 ASN A O 1
ATOM 833 N N . ARG A 1 110 ? 10.142 10.445 12.223 1.00 40.34 110 ARG A N 1
ATOM 834 C CA . ARG A 1 110 ? 9.016 11.385 12.408 1.00 40.34 110 ARG A CA 1
ATOM 835 C C . ARG A 1 110 ? 7.740 10.718 12.922 1.00 40.34 110 ARG A C 1
ATOM 837 O O . ARG A 1 110 ? 6.778 11.424 13.206 1.00 40.34 110 ARG A O 1
ATOM 844 N N . LEU A 1 111 ? 7.720 9.393 13.086 1.00 44.00 111 LEU A N 1
ATOM 845 C CA . LEU A 1 111 ? 6.641 8.734 13.817 1.00 44.00 111 LEU A CA 1
ATOM 846 C C . LEU A 1 111 ? 6.690 9.227 15.265 1.00 44.00 111 LEU A C 1
ATOM 848 O O . LEU A 1 111 ? 7.602 8.897 16.029 1.00 44.00 111 LEU A O 1
ATOM 852 N N . THR A 1 112 ? 5.719 10.065 15.629 1.00 41.38 112 THR A N 1
ATOM 853 C CA . THR A 1 112 ? 5.503 10.479 17.011 1.00 41.38 112 THR A CA 1
ATOM 854 C C . THR A 1 112 ? 5.453 9.217 17.875 1.00 41.38 112 THR A C 1
ATOM 856 O O . THR A 1 112 ? 4.821 8.222 17.525 1.00 41.38 112 THR A O 1
ATOM 859 N N . ARG A 1 113 ? 6.187 9.219 18.995 1.00 41.78 113 ARG A N 1
ATOM 860 C CA . ARG A 1 113 ? 6.349 8.077 19.919 1.00 41.78 113 ARG A CA 1
ATOM 861 C C . ARG A 1 113 ? 5.057 7.731 20.679 1.00 41.78 113 ARG A C 1
ATOM 863 O O . ARG A 1 113 ? 5.107 7.404 21.862 1.00 41.78 113 ARG A O 1
ATOM 870 N N . ASN A 1 114 ? 3.889 7.813 20.049 1.00 42.84 114 ASN A N 1
ATOM 871 C CA . ASN A 1 114 ? 2.690 7.211 20.602 1.00 42.84 114 ASN A CA 1
ATOM 872 C C . ASN A 1 114 ? 2.799 5.694 20.403 1.00 42.84 114 ASN A C 1
ATOM 874 O O . ASN A 1 114 ? 2.537 5.147 19.338 1.00 42.84 114 ASN A O 1
ATOM 878 N N . LEU A 1 115 ? 3.264 5.017 21.452 1.00 51.19 115 LEU A N 1
ATOM 879 C CA . LEU A 1 115 ? 3.643 3.598 21.478 1.00 51.19 115 LEU A CA 1
ATOM 880 C C . LEU A 1 115 ? 2.456 2.617 21.387 1.00 51.19 115 LEU A C 1
ATOM 882 O O . LEU A 1 115 ? 2.659 1.408 21.481 1.00 51.19 115 LEU A O 1
ATOM 886 N N . ARG A 1 116 ? 1.215 3.099 21.234 1.00 63.84 116 ARG A N 1
ATOM 887 C CA . ARG A 1 116 ? 0.011 2.255 21.246 1.00 63.84 116 ARG A CA 1
ATOM 888 C C . ARG A 1 116 ? -0.348 1.789 19.835 1.00 63.84 116 ARG A C 1
ATOM 890 O O . ARG A 1 116 ? -0.454 2.595 18.914 1.00 63.84 116 ARG A O 1
ATOM 897 N N . GLN A 1 117 ? -0.545 0.478 19.688 1.00 74.88 117 GLN A N 1
ATOM 898 C CA . GLN A 1 117 ? -1.083 -0.142 18.475 1.00 74.88 117 GLN A CA 1
ATOM 899 C C . GLN A 1 117 ? -2.386 0.561 18.075 1.00 74.88 117 GLN A C 1
ATOM 901 O O . GLN A 1 117 ? -3.257 0.761 18.921 1.00 74.88 117 GLN A O 1
ATOM 906 N N . SER A 1 118 ? -2.494 0.969 16.809 1.00 84.81 118 SER A N 1
ATOM 907 C CA . SER A 1 118 ? -3.654 1.718 16.314 1.00 84.81 118 SER A CA 1
ATOM 908 C C . SER A 1 118 ? -4.752 0.809 15.776 1.00 84.81 118 SER A C 1
ATOM 910 O O . SER A 1 118 ? -5.919 1.144 15.912 1.00 84.81 118 SER A O 1
ATOM 912 N N . LEU A 1 119 ? -4.390 -0.322 15.167 1.00 92.31 119 LEU A N 1
ATOM 913 C CA . LEU A 1 119 ? -5.341 -1.285 14.619 1.00 92.31 119 LEU A CA 1
ATOM 914 C C . LEU A 1 119 ? -4.970 -2.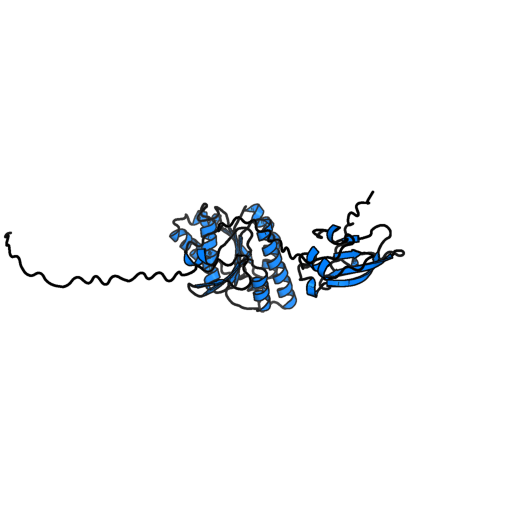693 15.074 1.00 92.31 119 LEU A C 1
ATOM 916 O O . LEU A 1 119 ? -3.821 -3.116 14.923 1.00 92.31 119 LEU A O 1
ATOM 920 N N . ARG A 1 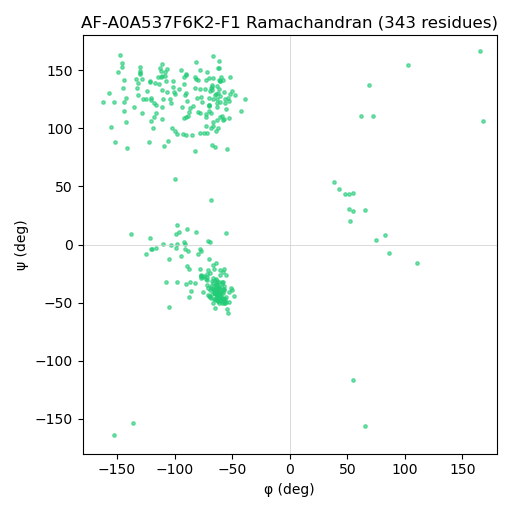120 ? -5.951 -3.406 15.628 1.00 90.25 120 ARG A N 1
ATOM 921 C CA . ARG A 1 120 ? -5.807 -4.792 16.070 1.00 90.25 120 ARG A CA 1
ATOM 922 C C . ARG A 1 120 ? -6.404 -5.753 15.054 1.00 90.25 120 ARG A C 1
ATOM 924 O O . ARG A 1 120 ? -7.468 -5.525 14.486 1.00 90.25 120 ARG A O 1
ATOM 931 N N . THR A 1 121 ? -5.710 -6.861 14.879 1.00 87.69 121 THR A N 1
ATOM 932 C CA . THR A 1 121 ? -6.105 -8.014 14.069 1.00 87.69 121 THR A CA 1
ATOM 933 C C . THR A 1 121 ? -7.179 -8.828 14.797 1.00 87.69 121 THR A C 1
ATOM 935 O O . THR A 1 121 ? -8.035 -9.448 14.167 1.00 87.69 121 THR A O 1
ATOM 938 N N . GLY A 1 122 ? -7.172 -8.787 16.138 1.00 85.88 122 GLY A N 1
ATOM 939 C CA . GLY A 1 122 ? -8.037 -9.596 16.992 1.00 85.88 122 GLY A CA 1
ATOM 940 C C . GLY A 1 122 ? -7.514 -11.008 17.233 1.00 85.88 122 GLY A C 1
ATOM 941 O O . GLY A 1 122 ? -8.227 -11.819 17.821 1.00 85.88 122 GLY A O 1
ATOM 942 N N . VAL A 1 123 ? -6.288 -11.295 16.794 1.00 84.06 123 VAL A N 1
ATOM 943 C CA . VAL A 1 123 ? -5.564 -12.521 17.110 1.00 84.06 123 VAL A CA 1
ATOM 944 C C . VAL A 1 123 ? -4.330 -12.128 17.910 1.00 84.06 123 VAL A C 1
ATOM 946 O O . VAL A 1 123 ? -3.416 -11.502 17.380 1.00 84.06 123 VAL A O 1
ATOM 949 N N . GLU A 1 124 ? -4.288 -12.517 19.184 1.00 83.12 124 GLU A N 1
ATOM 950 C CA . GLU A 1 124 ? -3.262 -12.076 20.143 1.00 83.12 124 GLU A CA 1
ATOM 951 C C . GLU A 1 124 ? -1.828 -12.293 19.638 1.00 83.12 124 GLU A C 1
ATOM 953 O O . GLU A 1 124 ? -0.965 -11.430 19.795 1.00 83.12 124 GLU A O 1
ATOM 958 N N . TYR A 1 125 ? -1.576 -13.431 18.986 1.00 82.25 125 TYR A N 1
ATOM 959 C CA . TYR A 1 125 ? -0.279 -13.729 18.384 1.00 82.25 125 TYR A CA 1
ATOM 960 C C . TYR A 1 125 ? 0.125 -12.688 17.327 1.00 82.25 125 TYR A C 1
ATOM 962 O O . TYR A 1 125 ? 1.236 -12.161 17.388 1.00 82.25 125 TYR A O 1
ATOM 970 N N . PHE A 1 126 ? -0.775 -12.350 16.399 1.00 85.25 126 PHE A N 1
ATOM 971 C CA . PHE A 1 126 ? -0.497 -11.356 15.363 1.00 85.25 126 PHE A CA 1
ATOM 972 C C . PHE A 1 126 ? -0.398 -9.950 15.950 1.00 85.25 126 PHE A C 1
ATOM 974 O O . PHE A 1 126 ? 0.498 -9.215 15.562 1.00 85.25 126 PHE A O 1
ATOM 981 N N . ASP A 1 127 ? -1.243 -9.594 16.918 1.00 85.00 127 ASP A N 1
ATOM 982 C CA . ASP A 1 127 ? -1.196 -8.276 17.566 1.00 85.00 127 ASP A CA 1
ATOM 983 C C . ASP A 1 127 ? 0.109 -8.044 18.339 1.00 85.00 127 ASP A C 1
ATOM 985 O O . ASP A 1 127 ? 0.591 -6.914 18.429 1.00 85.00 127 ASP A O 1
ATOM 989 N N . ARG A 1 128 ? 0.716 -9.116 18.861 1.00 82.31 128 ARG A N 1
ATOM 990 C CA . ARG A 1 128 ? 2.021 -9.057 19.524 1.00 82.31 128 ARG A CA 1
ATOM 991 C C . ARG A 1 128 ? 3.182 -8.911 18.539 1.00 82.31 128 ARG A C 1
ATOM 993 O O . ARG A 1 128 ? 4.132 -8.197 18.844 1.00 82.31 128 ARG A O 1
ATOM 1000 N N . VAL A 1 129 ? 3.141 -9.617 17.408 1.00 83.25 129 VAL A N 1
ATOM 1001 C CA . VAL A 1 129 ? 4.260 -9.655 16.447 1.00 83.25 129 VAL A CA 1
ATOM 1002 C C . VAL A 1 129 ? 4.180 -8.511 15.432 1.00 83.25 129 VAL A C 1
ATOM 1004 O O . VAL A 1 129 ? 5.177 -7.847 15.170 1.00 83.25 129 VAL A O 1
ATOM 1007 N N . LEU A 1 130 ? 2.997 -8.252 14.878 1.00 87.00 130 LEU A N 1
ATOM 1008 C CA . LEU A 1 130 ? 2.739 -7.237 13.861 1.00 87.00 130 LEU A CA 1
ATOM 1009 C C . LEU A 1 130 ? 2.007 -6.041 14.484 1.00 87.00 130 LEU A C 1
ATOM 1011 O O . LEU A 1 130 ? 0.778 -5.960 14.500 1.00 87.00 130 LEU A O 1
ATOM 1015 N N . VAL A 1 131 ? 2.775 -5.075 14.988 1.00 88.12 131 VAL A N 1
ATOM 1016 C CA . VAL A 1 131 ? 2.216 -3.896 15.663 1.00 88.12 131 VAL A CA 1
ATOM 1017 C C . VAL A 1 131 ? 1.847 -2.813 14.645 1.00 88.12 131 VAL A C 1
ATOM 1019 O O . VAL A 1 131 ? 2.673 -1.979 14.277 1.00 88.12 131 VAL A O 1
ATOM 1022 N N . ILE A 1 132 ? 0.592 -2.793 14.203 1.00 91.69 132 ILE A N 1
ATOM 1023 C CA . ILE A 1 132 ? 0.105 -1.846 13.187 1.00 91.69 132 ILE A CA 1
ATOM 1024 C C . ILE A 1 132 ? -0.211 -0.476 13.813 1.00 91.69 132 ILE A C 1
ATOM 1026 O O . ILE A 1 132 ? -0.998 -0.371 14.763 1.00 91.69 132 ILE A O 1
ATOM 1030 N N . ARG A 1 133 ? 0.379 0.595 13.268 1.00 90.12 133 ARG A N 1
ATOM 1031 C CA . ARG A 1 133 ? 0.247 1.980 13.749 1.00 90.12 133 ARG A CA 1
ATOM 1032 C C . ARG A 1 133 ? -0.104 2.944 12.622 1.00 90.12 133 ARG A C 1
ATOM 1034 O O . ARG A 1 133 ? 0.332 2.775 11.487 1.00 90.12 133 ARG A O 1
ATOM 1041 N N . LYS A 1 134 ? -0.844 3.998 12.968 1.00 91.62 134 LYS A N 1
ATOM 1042 C CA . LYS A 1 134 ? -1.028 5.181 12.115 1.00 91.62 134 LYS A CA 1
ATOM 1043 C C . LYS A 1 134 ? 0.322 5.729 11.654 1.00 91.62 134 LYS A C 1
ATOM 1045 O O . LYS A 1 134 ? 1.302 5.667 12.395 1.00 91.62 134 LYS A O 1
ATOM 1050 N N . GLY A 1 135 ? 0.373 6.235 10.426 1.00 89.38 135 GLY A N 1
ATOM 1051 C CA . GLY A 1 135 ? 1.619 6.705 9.825 1.00 89.38 135 GLY A CA 1
ATOM 1052 C C . GLY A 1 135 ? 2.442 5.619 9.131 1.00 89.38 135 GLY A C 1
ATOM 1053 O O . GLY A 1 135 ? 3.436 5.942 8.488 1.00 89.38 135 GLY A O 1
ATOM 1054 N N . GLN A 1 136 ? 2.064 4.339 9.250 1.00 93.62 136 GLN A N 1
ATOM 1055 C CA . GLN A 1 136 ? 2.844 3.239 8.689 1.00 93.62 136 GLN A CA 1
ATOM 1056 C C . GLN A 1 136 ? 2.349 2.798 7.314 1.00 93.62 136 GLN A C 1
ATOM 1058 O O . GLN A 1 136 ? 1.175 2.498 7.106 1.00 93.62 136 GLN A O 1
ATOM 1063 N N . LEU A 1 137 ? 3.315 2.641 6.416 1.00 95.38 137 LEU A N 1
ATOM 1064 C CA . LEU A 1 137 ? 3.277 1.667 5.330 1.00 95.38 137 LEU A CA 1
ATOM 1065 C C . LEU A 1 137 ? 3.611 0.268 5.879 1.00 95.38 137 LEU A C 1
ATOM 1067 O O . LEU A 1 137 ? 4.745 0.030 6.299 1.00 95.38 137 LEU A O 1
ATOM 1071 N N . VAL A 1 138 ? 2.637 -0.635 5.865 1.00 96.56 138 VAL A N 1
ATOM 1072 C CA . VAL A 1 138 ? 2.751 -2.047 6.255 1.00 96.56 138 VAL A CA 1
ATOM 1073 C C . VAL A 1 138 ? 2.724 -2.895 4.987 1.00 96.56 138 VAL A C 1
ATOM 1075 O O . VAL A 1 138 ? 1.839 -2.703 4.159 1.00 96.56 138 VAL A O 1
ATOM 1078 N N . SER A 1 139 ? 3.661 -3.832 4.829 1.00 96.12 139 SER A N 1
ATOM 1079 C CA . SER A 1 139 ? 3.690 -4.737 3.669 1.00 96.12 139 SER A CA 1
ATOM 1080 C C . SER A 1 139 ? 3.529 -6.177 4.119 1.00 96.12 139 SER A C 1
ATOM 1082 O O . SER A 1 139 ? 4.334 -6.656 4.911 1.00 96.12 139 SER A O 1
ATOM 1084 N N . LEU A 1 140 ? 2.504 -6.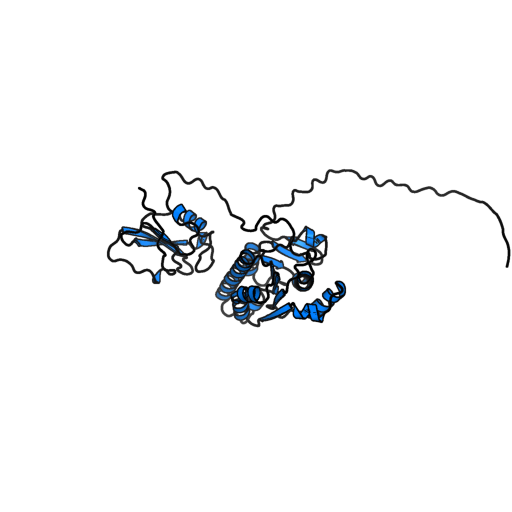865 3.617 1.00 95.50 140 LEU A N 1
ATOM 1085 C CA . LEU A 1 140 ? 2.232 -8.267 3.919 1.00 95.50 140 LEU A CA 1
ATOM 1086 C C . LEU A 1 140 ? 2.493 -9.152 2.703 1.00 95.50 140 LEU A C 1
ATOM 1088 O O . LEU A 1 140 ? 1.924 -8.946 1.633 1.00 95.50 140 LEU A O 1
ATOM 1092 N N . HIS A 1 141 ? 3.330 -10.163 2.891 1.00 94.44 141 HIS A N 1
ATOM 1093 C CA . HIS A 1 141 ? 3.748 -11.105 1.862 1.00 94.44 141 HIS A CA 1
ATOM 1094 C C . HIS A 1 141 ? 3.153 -12.493 2.132 1.00 94.44 141 HIS A C 1
ATOM 1096 O O . HIS A 1 141 ? 3.046 -12.906 3.286 1.00 94.44 141 HIS A O 1
ATOM 1102 N N . GLY A 1 142 ? 2.803 -13.220 1.072 1.00 92.19 142 GLY A N 1
ATOM 1103 C CA . GLY A 1 142 ? 2.229 -14.567 1.127 1.00 92.19 142 GLY A CA 1
ATOM 1104 C C . GLY A 1 142 ? 0.719 -14.592 0.887 1.00 92.19 142 GLY A C 1
ATOM 1105 O O . GLY A 1 142 ? 0.018 -13.614 1.143 1.00 92.19 142 GLY A O 1
ATOM 1106 N N . GLU A 1 143 ? 0.206 -15.726 0.409 1.00 89.06 143 GLU A N 1
ATOM 1107 C CA . GLU A 1 143 ? -1.217 -15.938 0.086 1.00 89.06 143 GLU A CA 1
ATOM 1108 C C . GLU A 1 143 ? -2.199 -15.491 1.195 1.00 89.06 143 GLU A C 1
ATOM 1110 O O . GLU A 1 143 ? -3.154 -14.772 0.890 1.00 89.06 143 GLU A O 1
ATOM 1115 N N . PRO A 1 144 ? -1.968 -15.781 2.497 1.00 90.69 144 PRO A N 1
ATOM 1116 C CA . PRO A 1 144 ? -2.897 -15.371 3.556 1.00 90.69 144 PRO A CA 1
ATOM 1117 C C . PRO A 1 144 ? -3.038 -13.850 3.733 1.00 90.69 144 PRO A C 1
ATOM 1119 O O . PRO A 1 144 ? -3.991 -13.393 4.369 1.00 90.69 144 PRO A O 1
ATOM 1122 N N . SER A 1 145 ? -2.112 -13.052 3.184 1.00 93.44 145 SER A N 1
ATOM 1123 C CA . SER A 1 145 ? -2.130 -11.588 3.297 1.00 93.44 145 SER A CA 1
ATOM 1124 C C . SER A 1 145 ? -3.413 -10.963 2.743 1.00 93.44 145 SER A C 1
ATOM 1126 O O . SER A 1 145 ? -3.888 -9.967 3.290 1.00 93.44 145 SER A O 1
ATOM 1128 N N . LEU A 1 146 ? -4.018 -11.564 1.711 1.00 92.75 146 LEU A N 1
ATOM 1129 C CA . LEU A 1 146 ? -5.272 -11.085 1.134 1.00 92.75 146 LEU A CA 1
ATOM 1130 C C . LEU A 1 146 ? -6.427 -11.199 2.133 1.00 92.75 146 LEU A C 1
ATOM 1132 O O . LEU A 1 146 ? -7.073 -10.198 2.444 1.00 92.75 146 LEU A O 1
ATOM 1136 N N . SER A 1 147 ? -6.668 -12.392 2.679 1.00 91.88 147 SER A N 1
ATOM 1137 C CA . SER A 1 147 ? -7.702 -12.603 3.700 1.00 91.88 147 SER A CA 1
ATOM 1138 C C . SER A 1 147 ? -7.460 -11.720 4.925 1.00 91.88 147 SER A C 1
ATOM 1140 O O . SER A 1 147 ? -8.399 -11.139 5.468 1.00 91.88 147 SER A O 1
ATOM 1142 N N . PHE A 1 148 ? -6.193 -11.539 5.308 1.00 93.88 148 PHE A N 1
ATOM 1143 C CA . PHE A 1 148 ? -5.810 -10.639 6.391 1.00 93.88 148 PHE A CA 1
ATOM 1144 C C . PHE A 1 148 ? -6.162 -9.176 6.092 1.00 93.88 148 PHE A C 1
ATOM 1146 O O . PHE A 1 148 ? -6.655 -8.468 6.967 1.00 93.88 148 PHE A O 1
ATOM 1153 N N . SER A 1 149 ? -5.975 -8.722 4.850 1.00 96.69 149 SER A N 1
ATOM 1154 C CA . SER A 1 149 ? -6.361 -7.370 4.439 1.00 96.69 149 SER A CA 1
ATOM 1155 C C . SER A 1 149 ? -7.876 -7.147 4.504 1.00 96.69 149 SER A C 1
ATOM 1157 O O . SER A 1 149 ? -8.309 -6.118 5.019 1.00 96.69 149 SER A O 1
ATOM 1159 N N . HIS A 1 150 ? -8.683 -8.137 4.100 1.00 97.25 150 HIS A N 1
ATOM 1160 C CA . HIS A 1 150 ? -10.143 -8.091 4.233 1.00 97.25 150 HIS A CA 1
ATOM 1161 C C . HIS A 1 150 ? -10.578 -8.035 5.704 1.00 97.25 150 HIS A C 1
ATOM 1163 O O . HIS A 1 150 ? -11.406 -7.198 6.067 1.00 97.25 150 HIS A O 1
ATOM 1169 N N . LEU A 1 151 ? -9.979 -8.862 6.571 1.00 95.88 151 LEU A N 1
ATOM 1170 C CA . LEU A 1 151 ? -10.213 -8.811 8.017 1.00 95.88 151 LEU A CA 1
ATOM 1171 C C . LEU A 1 151 ? -9.915 -7.414 8.575 1.00 95.88 151 LEU A C 1
ATOM 1173 O O . LEU A 1 151 ? -10.723 -6.865 9.325 1.00 95.88 151 LEU A O 1
ATOM 1177 N N . LEU A 1 152 ? -8.773 -6.829 8.207 1.00 97.19 152 LEU A N 1
ATOM 1178 C CA . LEU A 1 152 ? -8.369 -5.512 8.696 1.00 97.19 152 LEU A CA 1
ATOM 1179 C C . LEU A 1 152 ? -9.280 -4.387 8.193 1.00 97.19 152 LEU A C 1
ATOM 1181 O O . LEU A 1 152 ? -9.543 -3.465 8.962 1.00 97.19 152 LEU A O 1
ATOM 1185 N N . CYS A 1 153 ? -9.839 -4.486 6.981 1.00 98.12 153 CYS A N 1
ATOM 1186 C CA . CYS A 1 153 ? -10.888 -3.566 6.528 1.00 98.12 153 CYS A CA 1
ATOM 1187 C C . CYS A 1 153 ? -12.107 -3.597 7.459 1.00 98.12 153 CYS A C 1
ATOM 1189 O O . CYS A 1 153 ? -12.576 -2.549 7.898 1.00 98.12 153 CYS A O 1
ATOM 1191 N N . VAL A 1 154 ? -12.597 -4.787 7.825 1.00 97.50 154 VAL A N 1
ATOM 1192 C CA . VAL A 1 154 ? -13.747 -4.899 8.740 1.00 97.50 154 VAL A CA 1
ATOM 1193 C C . VAL A 1 154 ? -13.382 -4.434 10.155 1.00 97.50 154 VAL A C 1
ATOM 1195 O O . VAL A 1 154 ? -14.174 -3.761 10.813 1.00 97.50 154 VAL A O 1
ATOM 1198 N N . ARG A 1 155 ? -12.163 -4.723 10.627 1.00 97.00 155 ARG A N 1
ATOM 1199 C CA . ARG A 1 155 ? -11.677 -4.266 11.942 1.00 97.00 155 ARG A CA 1
ATOM 1200 C C . ARG A 1 155 ? -11.530 -2.749 12.019 1.00 97.00 155 ARG A C 1
ATOM 1202 O O . ARG A 1 155 ? -11.880 -2.171 13.041 1.00 97.00 155 ARG A O 1
ATOM 1209 N N . ALA A 1 156 ? -11.063 -2.089 10.962 1.00 97.19 156 ALA A N 1
ATOM 1210 C CA . ALA A 1 156 ? -10.882 -0.635 10.940 1.00 97.19 156 ALA A CA 1
ATOM 1211 C C . ALA A 1 156 ? -12.199 0.141 11.156 1.00 97.19 156 ALA A C 1
ATOM 1213 O O . ALA A 1 156 ? -12.183 1.243 11.713 1.00 97.19 156 ALA A O 1
ATOM 1214 N N . ILE A 1 157 ? -13.336 -0.463 10.799 1.00 96.56 157 ILE A N 1
ATOM 1215 C CA . ILE A 1 157 ? -14.683 0.094 10.981 1.00 96.56 157 ILE A CA 1
ATOM 1216 C C . ILE A 1 157 ? -15.127 0.097 12.455 1.00 96.56 157 ILE A C 1
ATOM 1218 O O . ILE A 1 157 ? -15.924 0.957 12.842 1.00 96.56 157 ILE A O 1
ATOM 1222 N N . LEU A 1 158 ? -14.620 -0.825 13.283 1.00 96.00 158 LEU A N 1
ATOM 1223 C CA . LEU A 1 158 ? -14.963 -0.915 14.707 1.00 96.00 158 LEU A CA 1
ATOM 1224 C C . LEU A 1 158 ? -14.565 0.360 15.471 1.00 96.00 158 LEU A C 1
ATOM 1226 O O . LEU A 1 158 ? -13.607 1.031 15.077 1.00 96.00 158 LEU A O 1
ATOM 1230 N N . PRO A 1 159 ? -15.264 0.705 16.570 1.00 93.69 159 PRO A N 1
ATOM 1231 C CA . PRO A 1 159 ? -14.858 1.808 17.435 1.00 93.69 159 PRO A CA 1
ATOM 1232 C C . PRO A 1 159 ? -13.470 1.575 18.051 1.00 93.69 159 PRO A C 1
ATOM 1234 O O . PRO A 1 159 ? -12.996 0.446 18.154 1.00 93.69 159 PRO A O 1
ATOM 1237 N N . GLU A 1 160 ? -12.812 2.657 18.465 1.00 89.19 160 GLU A N 1
ATOM 1238 C CA . GLU A 1 160 ? -11.607 2.554 19.296 1.00 89.19 160 GLU A CA 1
ATOM 1239 C C . GLU A 1 160 ? -11.988 1.974 20.681 1.00 89.19 160 GLU A C 1
ATOM 1241 O O . GLU A 1 160 ? -13.050 2.337 21.200 1.00 89.19 160 GLU A O 1
ATOM 1246 N N . PRO A 1 161 ? -11.141 1.133 21.317 1.00 85.44 161 PRO A N 1
ATOM 1247 C CA . PRO A 1 161 ? -9.767 0.774 20.936 1.00 85.44 161 PRO A CA 1
ATOM 1248 C C . PRO A 1 161 ? -9.613 -0.460 20.022 1.00 85.44 161 PRO A C 1
ATOM 1250 O O . PRO A 1 161 ? -8.485 -0.786 19.650 1.00 85.44 161 PRO A O 1
ATOM 1253 N N . GLU A 1 162 ? -10.686 -1.181 19.687 1.00 85.62 162 GLU A N 1
ATOM 1254 C CA . GLU A 1 162 ? -10.617 -2.408 18.877 1.00 85.62 162 GLU A CA 1
ATOM 1255 C C . GLU A 1 162 ? -10.412 -2.143 17.374 1.00 85.62 162 GLU A C 1
ATOM 1257 O O . GLU A 1 162 ? -9.840 -2.986 16.678 1.00 85.62 162 GLU A O 1
ATOM 1262 N N . GLY A 1 163 ? -10.855 -0.982 16.886 1.00 92.44 163 GLY A N 1
ATOM 1263 C CA . GLY A 1 163 ? -10.696 -0.503 15.512 1.00 92.44 163 GLY A CA 1
ATOM 1264 C C . GLY A 1 163 ? -10.295 0.971 15.435 1.00 92.44 163 GLY A C 1
ATOM 1265 O O . GLY A 1 163 ? -9.672 1.509 16.346 1.00 92.44 163 GLY A O 1
ATOM 1266 N N . LEU A 1 164 ? -10.635 1.636 14.326 1.00 94.50 164 LEU A N 1
ATOM 1267 C CA . LEU A 1 164 ? -10.256 3.032 14.042 1.00 94.50 164 LEU A CA 1
ATOM 1268 C C . LEU A 1 164 ? -11.456 3.985 13.940 1.00 94.50 164 LEU A C 1
ATOM 1270 O O . LEU A 1 164 ? -11.276 5.193 13.714 1.00 94.50 164 LEU A O 1
ATOM 1274 N N . ASN A 1 165 ? -12.666 3.433 14.051 1.00 95.44 165 ASN A N 1
ATOM 1275 C CA . ASN A 1 165 ? -13.930 4.031 13.646 1.00 95.44 165 ASN A CA 1
ATOM 1276 C C . ASN A 1 165 ? -13.817 4.734 12.287 1.00 95.44 165 ASN A C 1
ATOM 1278 O O . ASN A 1 165 ? -14.205 5.895 12.140 1.00 95.44 165 ASN A O 1
ATOM 1282 N N . SER A 1 166 ? -13.229 4.066 11.298 1.00 95.88 166 SER A N 1
ATOM 1283 C CA . SER A 1 166 ? -12.859 4.703 10.039 1.00 95.88 166 SER A CA 1
ATOM 1284 C C . SER A 1 166 ? -13.343 3.921 8.831 1.00 95.88 166 SER A C 1
ATOM 1286 O O . SER A 1 166 ? -13.422 2.694 8.859 1.00 95.88 166 SER A O 1
ATOM 1288 N N . ASP A 1 167 ? -13.673 4.659 7.777 1.00 97.88 167 ASP A N 1
ATOM 1289 C CA . ASP A 1 167 ? -13.888 4.092 6.453 1.00 97.88 167 ASP A CA 1
ATOM 1290 C C . ASP A 1 167 ? -12.570 3.538 5.911 1.00 97.88 167 ASP A C 1
ATOM 1292 O O . ASP A 1 167 ? -11.490 3.891 6.389 1.00 97.88 167 ASP A O 1
ATOM 1296 N N . CYS A 1 168 ? -12.647 2.679 4.903 1.00 97.88 168 CYS A N 1
ATOM 1297 C CA . CYS A 1 168 ? -11.495 2.057 4.268 1.00 97.88 168 CYS A CA 1
ATOM 1298 C C . CYS A 1 168 ? -11.471 2.386 2.782 1.00 97.88 168 CYS A C 1
ATOM 1300 O O . CYS A 1 168 ? -12.508 2.341 2.127 1.00 97.88 168 CYS A O 1
ATOM 1302 N N . ILE A 1 169 ? -10.291 2.637 2.225 1.00 98.62 169 ILE A N 1
ATOM 1303 C CA . ILE A 1 169 ? -10.094 2.611 0.770 1.00 98.62 169 ILE A CA 1
ATOM 1304 C C . ILE A 1 169 ? -9.442 1.281 0.409 1.00 98.62 169 ILE A C 1
ATOM 1306 O O . ILE A 1 169 ? -8.447 0.897 1.020 1.00 98.62 169 ILE A O 1
ATOM 1310 N N . PHE A 1 170 ? -9.979 0.587 -0.592 1.00 98.62 170 PHE A N 1
ATOM 1311 C CA . PHE A 1 170 ? -9.403 -0.652 -1.106 1.00 98.62 170 PHE A CA 1
ATOM 1312 C C . PHE A 1 170 ? -9.062 -0.476 -2.586 1.00 98.62 170 PHE A C 1
ATOM 1314 O O . PHE A 1 170 ? -9.947 -0.437 -3.439 1.00 98.62 170 PHE A O 1
ATOM 1321 N N . ILE A 1 171 ? -7.774 -0.348 -2.897 1.00 98.50 171 ILE A N 1
ATOM 1322 C CA . ILE A 1 171 ? -7.264 -0.364 -4.268 1.00 98.50 171 ILE A CA 1
ATOM 1323 C C . ILE A 1 171 ? -6.981 -1.819 -4.630 1.00 98.50 171 ILE A C 1
ATOM 1325 O O . ILE A 1 171 ? -6.063 -2.431 -4.089 1.00 98.50 171 ILE A O 1
ATOM 1329 N N . ASP A 1 172 ? -7.777 -2.368 -5.540 1.00 97.69 172 ASP A N 1
ATOM 1330 C CA . ASP A 1 172 ? -7.678 -3.760 -5.953 1.00 97.69 172 ASP A CA 1
ATOM 1331 C C . ASP A 1 172 ? -6.774 -3.893 -7.182 1.00 97.69 172 ASP A C 1
ATOM 1333 O O . ASP A 1 172 ? -7.206 -3.661 -8.316 1.00 97.69 172 ASP A O 1
ATOM 1337 N N . GLY A 1 173 ? -5.498 -4.201 -6.932 1.00 93.62 173 GLY A N 1
ATOM 1338 C CA . GLY A 1 173 ? -4.484 -4.414 -7.965 1.00 93.62 173 GLY A CA 1
ATOM 1339 C C . GLY A 1 173 ? -4.423 -5.858 -8.463 1.00 93.62 173 GLY A C 1
ATOM 1340 O O . GLY A 1 173 ? -3.945 -6.097 -9.566 1.00 93.62 173 GLY A O 1
ATOM 1341 N N . GLY A 1 174 ? -4.927 -6.814 -7.679 1.00 90.31 174 GLY A N 1
ATOM 1342 C CA . GLY A 1 174 ? -4.962 -8.233 -8.045 1.00 90.31 174 GLY A CA 1
ATOM 1343 C C . GLY A 1 174 ? -6.266 -8.693 -8.697 1.00 90.31 174 GLY A C 1
ATOM 1344 O O . GLY A 1 174 ? -6.324 -9.818 -9.183 1.00 90.31 174 GLY A O 1
ATOM 1345 N N . ASN A 1 175 ? -7.312 -7.856 -8.690 1.00 93.12 175 ASN A N 1
ATOM 1346 C CA . ASN A 1 175 ? -8.698 -8.271 -8.942 1.00 93.12 175 ASN A CA 1
ATOM 1347 C C . ASN A 1 175 ? -9.138 -9.401 -7.986 1.00 93.12 175 ASN A C 1
ATOM 1349 O O . ASN A 1 175 ? -9.733 -10.396 -8.397 1.00 93.12 175 ASN A O 1
ATOM 1353 N N . MET A 1 176 ? -8.797 -9.242 -6.706 1.00 91.94 176 MET A N 1
ATOM 1354 C CA . MET A 1 176 ? -8.946 -10.256 -5.659 1.00 91.94 176 MET A CA 1
ATOM 1355 C C . MET A 1 176 ? -9.837 -9.801 -4.494 1.00 91.94 176 MET A C 1
ATOM 1357 O O . MET A 1 176 ? -9.945 -10.515 -3.496 1.00 91.94 176 MET A O 1
ATOM 1361 N N . PHE A 1 177 ? -10.464 -8.621 -4.578 1.00 96.75 177 PHE A N 1
ATOM 1362 C CA . PHE A 1 177 ? -11.413 -8.195 -3.550 1.00 96.75 177 PHE A CA 1
ATOM 1363 C C . PHE A 1 177 ? -12.623 -9.138 -3.497 1.00 96.75 177 PHE A C 1
ATOM 1365 O O . PHE A 1 177 ? -13.320 -9.311 -4.502 1.00 96.75 177 PHE A O 1
ATOM 1372 N N . ASP A 1 178 ? -12.902 -9.685 -2.313 1.00 95.56 178 ASP A N 1
ATOM 1373 C CA . ASP A 1 178 ? -13.982 -10.646 -2.086 1.00 95.56 178 ASP A CA 1
ATOM 1374 C C . ASP A 1 178 ? -15.025 -10.097 -1.101 1.00 95.56 178 ASP A C 1
ATOM 1376 O O . ASP A 1 178 ? -14.787 -9.991 0.105 1.00 95.56 178 ASP A O 1
ATOM 1380 N N . SER A 1 179 ? -16.219 -9.783 -1.612 1.00 96.12 179 SER A N 1
ATOM 1381 C CA . SER A 1 179 ? -17.339 -9.309 -0.795 1.00 96.12 179 SER A CA 1
ATOM 1382 C C . SER A 1 179 ? -17.838 -10.357 0.200 1.00 96.12 179 SER A C 1
ATOM 1384 O O . SER A 1 179 ? -18.280 -9.988 1.285 1.00 96.12 179 SER A O 1
ATOM 1386 N N . TYR A 1 180 ? -17.736 -11.650 -0.121 1.00 96.69 180 TYR A N 1
ATOM 1387 C CA . TYR A 1 180 ? -18.160 -12.718 0.784 1.00 96.69 180 TYR A CA 1
ATOM 1388 C C . TYR A 1 180 ? -17.204 -12.857 1.970 1.00 96.69 180 TYR A C 1
ATOM 1390 O O . TYR A 1 180 ? -17.650 -13.117 3.087 1.00 96.69 180 TYR A O 1
ATOM 1398 N N . ALA A 1 181 ? -15.903 -12.625 1.766 1.00 94.94 181 ALA A N 1
ATOM 1399 C CA . ALA A 1 181 ? -14.942 -12.549 2.864 1.00 94.94 181 ALA A CA 1
ATOM 1400 C C . ALA A 1 181 ? -15.271 -11.389 3.820 1.00 94.94 181 ALA A C 1
ATOM 1402 O O . ALA A 1 181 ? -15.211 -11.554 5.040 1.00 94.94 181 ALA A O 1
ATOM 1403 N N . ILE A 1 182 ? -15.676 -10.232 3.283 1.00 97.94 182 ILE A N 1
ATOM 1404 C CA . ILE A 1 182 ? -16.142 -9.095 4.090 1.00 97.94 182 ILE A CA 1
ATOM 1405 C C . ILE A 1 182 ? -17.392 -9.470 4.900 1.00 97.94 182 ILE A C 1
ATOM 1407 O O . ILE A 1 182 ? -17.403 -9.260 6.115 1.00 97.94 182 ILE A O 1
ATOM 1411 N N . ASP A 1 183 ? -18.400 -10.088 4.275 1.00 97.62 183 ASP A N 1
ATOM 1412 C CA . ASP A 1 183 ? -19.630 -10.530 4.957 1.00 97.62 183 ASP A CA 1
ATOM 1413 C C . ASP A 1 183 ? -19.346 -11.577 6.041 1.00 97.62 183 ASP A C 1
ATOM 1415 O O . ASP A 1 183 ? -19.934 -11.557 7.129 1.00 97.62 183 ASP A O 1
ATOM 1419 N N . HIS A 1 184 ? -18.402 -12.481 5.777 1.00 96.00 184 HIS A N 1
ATOM 1420 C CA . HIS A 1 184 ? -17.955 -13.481 6.735 1.00 96.00 184 HIS A CA 1
ATOM 1421 C C . HIS A 1 184 ? -17.355 -12.829 7.988 1.00 96.00 184 HIS A C 1
ATOM 1423 O O . HIS A 1 184 ? -17.785 -13.125 9.107 1.00 96.00 184 HIS A O 1
ATOM 1429 N N . TYR A 1 185 ? -16.416 -11.892 7.827 1.00 96.00 185 TYR A N 1
ATOM 1430 C CA . TYR A 1 185 ? -15.820 -11.188 8.966 1.00 96.00 185 TYR A CA 1
ATOM 1431 C C . TYR A 1 185 ? -16.812 -10.261 9.674 1.00 96.00 185 TYR A C 1
ATOM 1433 O O . TYR A 1 185 ? -16.786 -10.174 10.902 1.00 96.00 185 TYR A O 1
ATOM 1441 N N . ALA A 1 186 ? -17.723 -9.619 8.938 1.00 96.88 186 ALA A N 1
ATOM 1442 C CA . ALA A 1 186 ? -18.802 -8.836 9.529 1.00 96.88 186 ALA A CA 1
ATOM 1443 C C . ALA A 1 186 ? -19.709 -9.713 10.406 1.00 96.88 186 ALA A C 1
ATOM 1445 O O . ALA A 1 186 ? -20.041 -9.323 11.522 1.00 96.88 186 ALA A O 1
ATOM 1446 N N . THR A 1 187 ? -20.030 -10.930 9.954 1.00 97.00 187 THR A N 1
ATOM 1447 C CA . THR A 1 187 ? -20.811 -11.912 10.724 1.00 97.00 187 THR A CA 1
ATOM 1448 C C . THR A 1 187 ? -20.098 -12.326 12.008 1.00 97.00 187 THR A C 1
ATOM 1450 O O . THR A 1 187 ? -20.702 -12.280 13.077 1.00 97.00 187 THR A O 1
ATOM 1453 N N . ILE A 1 188 ? -18.809 -12.679 11.926 1.00 94.00 188 ILE A N 1
ATOM 1454 C CA . ILE A 1 188 ? -17.998 -13.049 13.100 1.00 94.00 188 ILE A CA 1
ATOM 1455 C C . ILE A 1 188 ? -17.982 -11.924 14.144 1.00 94.00 188 ILE A C 1
ATOM 1457 O O . ILE A 1 188 ? -17.985 -12.192 15.344 1.00 94.00 188 ILE A O 1
ATOM 1461 N N . LEU A 1 189 ? -17.974 -10.669 13.693 1.00 94.31 189 LEU A N 1
ATOM 1462 C CA . LEU A 1 189 ? -17.923 -9.487 14.552 1.00 94.31 189 LEU A CA 1
ATOM 1463 C C . LEU A 1 189 ? -19.306 -8.930 14.929 1.00 94.31 189 LEU A C 1
ATOM 1465 O O . LEU A 1 189 ? -19.374 -7.912 15.615 1.00 94.31 189 LEU A O 1
ATOM 1469 N N . GLY A 1 190 ? -20.401 -9.569 14.502 1.00 96.25 190 GLY A N 1
ATOM 1470 C CA . GLY A 1 190 ? -21.767 -9.125 14.798 1.00 96.25 190 GLY A CA 1
ATOM 1471 C C . GLY A 1 190 ? -22.138 -7.771 14.178 1.00 96.25 190 GLY A C 1
ATOM 1472 O O . GLY A 1 190 ? -22.933 -7.029 14.754 1.00 96.25 190 GLY A O 1
ATOM 1473 N N . LEU A 1 191 ? -21.545 -7.422 13.034 1.00 97.12 191 LEU A N 1
ATOM 1474 C CA . LEU A 1 191 ? -21.761 -6.155 12.336 1.00 97.12 191 LEU A CA 1
ATOM 1475 C C . LEU A 1 191 ? -22.834 -6.272 11.249 1.00 97.12 191 LEU A C 1
ATOM 1477 O O . LEU A 1 191 ? -22.995 -7.308 10.608 1.00 97.12 191 LEU A O 1
ATOM 1481 N N . ASP A 1 192 ? -23.531 -5.164 10.996 1.00 97.81 192 ASP A N 1
ATOM 1482 C CA . ASP A 1 192 ? -24.465 -5.039 9.875 1.00 97.81 192 ASP A CA 1
ATOM 1483 C C . ASP A 1 192 ? -23.700 -5.002 8.544 1.00 97.81 192 ASP A C 1
ATOM 1485 O O . ASP A 1 192 ? -22.890 -4.102 8.311 1.00 97.81 192 ASP A O 1
ATOM 1489 N N . HIS A 1 193 ? -23.963 -5.975 7.668 1.00 97.44 193 HIS A N 1
ATOM 1490 C CA . HIS A 1 193 ? -23.218 -6.157 6.415 1.00 97.44 193 HIS A CA 1
ATOM 1491 C C . HIS A 1 193 ? -23.319 -4.935 5.501 1.00 97.44 193 HIS A C 1
ATOM 1493 O O . HIS A 1 193 ? -22.308 -4.466 4.982 1.00 97.44 193 HIS A O 1
ATOM 1499 N N . ARG A 1 194 ? -24.521 -4.360 5.351 1.00 97.56 194 ARG A N 1
ATOM 1500 C CA . ARG A 1 194 ? -24.739 -3.186 4.494 1.00 97.56 194 ARG A CA 1
ATOM 1501 C C . ARG A 1 194 ? -23.917 -1.996 4.985 1.00 97.56 194 ARG A C 1
ATOM 1503 O O . ARG A 1 194 ? -23.234 -1.364 4.186 1.00 97.56 194 ARG A O 1
ATOM 1510 N N . LYS A 1 195 ? -23.932 -1.722 6.294 1.00 96.88 195 LYS A N 1
ATOM 1511 C CA . LYS A 1 195 ? -23.119 -0.655 6.898 1.00 96.88 195 LYS A CA 1
ATOM 1512 C C . LYS A 1 195 ? -21.620 -0.907 6.750 1.00 96.88 195 LYS A C 1
ATOM 1514 O O . LYS A 1 195 ? -20.873 0.056 6.642 1.00 96.88 195 LYS A O 1
ATOM 1519 N N . VAL A 1 196 ? -21.169 -2.163 6.765 1.00 97.81 196 VAL A N 1
ATOM 1520 C CA . VAL A 1 196 ? -19.754 -2.491 6.528 1.00 97.81 196 VAL A CA 1
ATOM 1521 C C . VAL A 1 196 ? -19.363 -2.166 5.086 1.00 97.81 196 VAL A C 1
ATOM 1523 O O . VAL A 1 196 ? -18.397 -1.434 4.882 1.00 97.81 196 VAL A O 1
ATOM 1526 N N . HIS A 1 197 ? -20.132 -2.624 4.093 1.00 97.50 197 HIS A N 1
ATOM 1527 C CA . HIS A 1 197 ? -19.852 -2.342 2.677 1.00 97.50 197 HIS A CA 1
ATOM 1528 C C . HIS A 1 197 ? -19.909 -0.850 2.340 1.00 97.50 197 HIS A C 1
ATOM 1530 O O . HIS A 1 197 ? -19.057 -0.363 1.605 1.00 97.50 197 HIS A O 1
ATOM 1536 N N . GLU A 1 198 ? -20.849 -0.097 2.920 1.00 97.38 198 GLU A N 1
ATOM 1537 C CA . GLU A 1 198 ? -20.951 1.362 2.726 1.00 97.38 198 GLU A CA 1
ATOM 1538 C C . GLU A 1 198 ? -19.702 2.132 3.180 1.00 97.38 198 GLU A C 1
ATOM 1540 O O . GLU A 1 198 ? -19.463 3.245 2.714 1.00 97.38 198 GLU A O 1
ATOM 1545 N N . ARG A 1 199 ? -18.899 1.538 4.068 1.00 97.81 199 ARG A N 1
ATOM 1546 C CA . ARG A 1 199 ? -17.669 2.128 4.605 1.00 97.81 199 ARG A CA 1
ATOM 1547 C C . ARG A 1 199 ? -16.403 1.642 3.898 1.00 97.81 199 ARG A C 1
ATOM 1549 O O . ARG A 1 199 ? -15.314 2.063 4.283 1.00 97.81 199 ARG A O 1
ATOM 1556 N N . ILE A 1 200 ? -16.511 0.770 2.891 1.00 98.25 200 ILE A N 1
ATOM 1557 C CA . ILE A 1 200 ? -15.375 0.267 2.106 1.00 98.25 200 ILE A CA 1
ATOM 1558 C C . ILE A 1 200 ? -15.456 0.820 0.678 1.00 98.25 200 ILE A C 1
ATOM 1560 O O . ILE A 1 200 ? -16.264 0.399 -0.147 1.00 98.25 200 ILE A O 1
ATOM 1564 N N . HIS A 1 201 ? -14.561 1.754 0.365 1.00 98.12 201 HIS A N 1
ATOM 1565 C CA . HIS A 1 201 ? -14.461 2.426 -0.929 1.00 98.12 201 HIS A CA 1
ATOM 1566 C C . HIS A 1 201 ? -13.519 1.650 -1.857 1.00 98.12 201 HIS A C 1
ATOM 1568 O O . HIS A 1 201 ? -12.299 1.823 -1.821 1.00 98.12 201 HIS A O 1
ATOM 1574 N N . LEU A 1 202 ? -14.088 0.773 -2.686 1.00 98.00 202 LEU A N 1
ATOM 1575 C CA . LEU A 1 202 ? -13.353 -0.078 -3.627 1.00 98.00 202 LEU A CA 1
ATOM 1576 C C . LEU A 1 202 ? -13.007 0.660 -4.932 1.00 98.00 202 LEU A C 1
ATOM 1578 O O . LEU A 1 202 ? -13.856 1.299 -5.552 1.00 98.00 202 LEU A O 1
ATOM 1582 N N . SER A 1 203 ? -11.770 0.516 -5.404 1.00 97.38 203 SER A N 1
ATOM 1583 C CA . SER A 1 203 ? -11.332 0.937 -6.739 1.00 97.38 203 SER A CA 1
ATOM 1584 C C . SER A 1 203 ? -10.488 -0.154 -7.384 1.00 97.38 203 SER A C 1
ATOM 1586 O O . SER A 1 203 ? -9.425 -0.492 -6.872 1.00 97.38 203 SER A O 1
ATOM 1588 N N . ARG A 1 204 ? -10.941 -0.689 -8.521 1.00 97.25 204 ARG A N 1
ATOM 1589 C CA . ARG A 1 204 ? -10.214 -1.729 -9.262 1.00 97.25 204 ARG A CA 1
ATOM 1590 C C . ARG A 1 204 ? -9.295 -1.124 -10.315 1.00 97.25 204 ARG A C 1
ATOM 1592 O O . ARG A 1 204 ? -9.692 -0.199 -11.026 1.00 97.25 204 ARG A O 1
ATOM 1599 N N . ALA A 1 205 ? -8.094 -1.678 -10.427 1.00 96.38 205 ALA A N 1
ATOM 1600 C CA . ALA A 1 205 ? -7.186 -1.425 -11.534 1.00 96.38 205 ALA A CA 1
ATOM 1601 C C . ALA A 1 205 ? -7.093 -2.665 -12.430 1.00 96.38 205 ALA A C 1
ATOM 1603 O O . ALA A 1 205 ? -7.176 -3.795 -11.965 1.00 96.38 205 ALA A O 1
ATOM 1604 N N . PHE A 1 206 ? -6.889 -2.431 -13.721 1.00 95.50 206 PHE A N 1
ATOM 1605 C CA . PHE A 1 206 ? -6.688 -3.457 -14.747 1.00 95.50 206 PHE A CA 1
ATO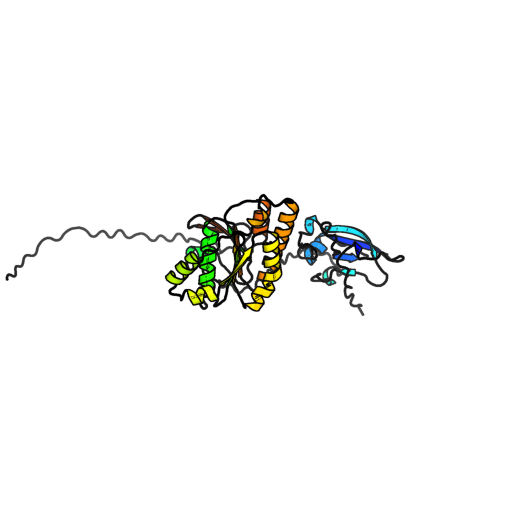M 1606 C C . PHE A 1 206 ? -5.331 -3.312 -15.448 1.00 95.50 206 PHE A C 1
ATOM 1608 O O . PHE A 1 206 ? -4.989 -4.112 -16.307 1.00 95.50 206 PHE A O 1
ATOM 1615 N N . THR A 1 207 ? -4.559 -2.274 -15.112 1.00 95.62 207 THR A N 1
ATOM 1616 C CA . THR A 1 207 ? -3.205 -2.029 -15.630 1.00 95.62 207 THR A CA 1
ATOM 1617 C C . THR A 1 207 ? -2.334 -1.392 -14.547 1.00 95.62 207 THR A C 1
ATOM 1619 O O . THR A 1 207 ? -2.850 -0.709 -13.657 1.00 95.62 207 THR A O 1
ATOM 1622 N N . HIS A 1 208 ? -1.009 -1.536 -14.635 1.00 95.06 208 HIS A N 1
ATOM 1623 C CA . HIS A 1 208 ? -0.096 -0.885 -13.686 1.00 95.06 208 HIS A CA 1
ATOM 1624 C C . HIS A 1 208 ? -0.189 0.646 -13.728 1.00 95.06 208 HIS A C 1
ATOM 1626 O O . HIS A 1 208 ? -0.103 1.291 -12.687 1.00 95.06 208 HIS A O 1
ATOM 1632 N N . HIS A 1 209 ? -0.468 1.238 -14.895 1.00 93.50 209 HIS A N 1
ATOM 1633 C CA . HIS A 1 209 ? -0.732 2.676 -15.010 1.00 93.50 209 HIS A CA 1
ATOM 1634 C C . HIS A 1 209 ? -1.983 3.115 -14.233 1.00 93.50 209 HIS A C 1
ATOM 1636 O O . HIS A 1 209 ? -2.015 4.206 -13.666 1.00 93.50 209 HIS A O 1
ATOM 1642 N N . GLN A 1 210 ? -3.022 2.275 -14.171 1.00 95.94 210 GLN A N 1
ATOM 1643 C CA . GLN A 1 210 ? -4.203 2.561 -13.354 1.00 95.94 210 GLN A CA 1
ATOM 1644 C C . GLN A 1 210 ? -3.905 2.444 -11.857 1.00 95.94 210 GLN A C 1
ATOM 1646 O O . GLN A 1 210 ? -4.398 3.278 -11.097 1.00 95.94 210 GLN A O 1
ATOM 1651 N N . VAL A 1 211 ? -3.073 1.481 -11.435 1.00 96.81 211 VAL A N 1
ATOM 1652 C CA . VAL A 1 211 ? -2.592 1.418 -10.043 1.00 96.81 211 VAL A CA 1
ATOM 1653 C C . VAL A 1 211 ? -1.841 2.703 -9.693 1.00 96.81 211 VAL A C 1
ATOM 1655 O O . VAL A 1 211 ? -2.191 3.356 -8.714 1.00 96.81 211 VAL A O 1
ATOM 1658 N N . ASP A 1 212 ? -0.879 3.121 -10.517 1.00 90.69 212 ASP A N 1
ATOM 1659 C CA . ASP A 1 212 ? -0.109 4.357 -10.317 1.00 90.69 212 ASP A CA 1
ATOM 1660 C C . ASP A 1 212 ? -1.009 5.609 -10.254 1.00 90.69 212 ASP A C 1
ATOM 1662 O O . ASP A 1 212 ? -0.872 6.451 -9.363 1.00 90.69 212 ASP A O 1
ATOM 1666 N N . SER A 1 213 ? -2.022 5.694 -11.123 1.00 91.12 213 SER A N 1
ATOM 1667 C CA . SER A 1 213 ? -3.018 6.774 -11.101 1.00 91.12 213 SER A CA 1
ATOM 1668 C C . SER A 1 213 ? -3.882 6.780 -9.831 1.00 91.12 213 SER A C 1
ATOM 1670 O O . SER A 1 213 ? -4.247 7.851 -9.331 1.00 91.12 213 SER A O 1
ATOM 1672 N N . LEU A 1 214 ? -4.248 5.607 -9.303 1.00 96.75 214 LEU A N 1
ATOM 1673 C CA . LEU A 1 214 ? -4.991 5.486 -8.044 1.00 96.75 214 LEU A CA 1
ATOM 1674 C C . LEU A 1 214 ? -4.114 5.869 -6.849 1.00 96.75 214 LEU A C 1
ATOM 1676 O O . LEU A 1 214 ? -4.556 6.653 -6.014 1.00 96.75 214 LEU A O 1
ATOM 1680 N N . VAL A 1 215 ? -2.863 5.404 -6.814 1.00 91.88 215 VAL A N 1
ATOM 1681 C CA . VAL A 1 215 ? -1.876 5.768 -5.785 1.00 91.88 215 VAL A CA 1
ATOM 1682 C C . VAL A 1 215 ? -1.606 7.275 -5.792 1.00 91.88 215 VAL A C 1
ATOM 1684 O O . VAL A 1 215 ? -1.630 7.911 -4.742 1.00 91.88 215 VAL A O 1
ATOM 1687 N N . THR A 1 216 ? -1.453 7.885 -6.970 1.00 85.00 216 THR A N 1
ATOM 1688 C CA . THR A 1 216 ? -1.233 9.335 -7.112 1.00 85.00 216 THR A CA 1
ATOM 1689 C C . THR A 1 216 ? -2.397 10.163 -6.564 1.00 85.00 216 THR A C 1
ATOM 1691 O O . THR A 1 216 ? -2.195 11.219 -5.966 1.00 85.00 216 THR A O 1
ATOM 1694 N N . ARG A 1 217 ? -3.633 9.682 -6.729 1.00 86.38 217 ARG A N 1
ATOM 1695 C CA . ARG A 1 217 ? -4.846 10.354 -6.234 1.00 86.38 217 ARG A CA 1
ATOM 1696 C C . ARG A 1 217 ? -5.251 9.915 -4.828 1.00 86.38 217 ARG A C 1
ATOM 1698 O O . ARG A 1 217 ? -6.251 10.422 -4.318 1.00 86.38 217 ARG A O 1
ATOM 1705 N N . LEU A 1 218 ? -4.501 9.007 -4.199 1.00 93.00 218 LEU A N 1
ATOM 1706 C CA . LEU A 1 218 ? -4.890 8.383 -2.938 1.00 93.00 218 LEU A CA 1
ATOM 1707 C C . LEU A 1 218 ? -5.105 9.417 -1.832 1.00 93.00 218 LEU A C 1
ATOM 1709 O O . LEU A 1 218 ? -6.095 9.325 -1.116 1.00 93.00 218 LEU A O 1
ATOM 1713 N N . ARG A 1 219 ? -4.245 10.440 -1.741 1.00 89.12 219 ARG A N 1
ATOM 1714 C CA . ARG A 1 219 ? -4.395 11.522 -0.754 1.00 89.12 219 ARG A CA 1
ATOM 1715 C C . ARG A 1 219 ? -5.765 12.199 -0.837 1.00 89.12 219 ARG A C 1
ATOM 1717 O O . ARG A 1 219 ? -6.429 12.348 0.177 1.00 89.12 219 ARG A O 1
ATOM 1724 N N . ASN A 1 220 ? -6.229 12.513 -2.047 1.00 86.19 220 ASN A N 1
ATOM 1725 C CA . ASN A 1 220 ? -7.548 13.118 -2.244 1.00 86.19 220 ASN A CA 1
ATOM 1726 C C . ASN A 1 220 ? -8.675 12.176 -1.798 1.00 86.19 220 ASN A C 1
ATOM 1728 O O . ASN A 1 220 ? -9.699 12.633 -1.300 1.00 86.19 220 ASN A O 1
ATOM 1732 N N . GLY A 1 221 ? -8.503 10.864 -1.991 1.00 90.31 221 GLY A N 1
ATOM 1733 C CA . GLY A 1 221 ? -9.422 9.854 -1.468 1.00 90.31 221 GLY A CA 1
ATOM 1734 C C . GLY A 1 221 ? -9.423 9.826 0.060 1.00 90.31 221 GLY A C 1
ATOM 1735 O O . GLY A 1 221 ? -10.494 9.853 0.663 1.00 90.31 221 GLY A O 1
ATOM 1736 N N . ILE A 1 222 ? -8.237 9.829 0.674 1.00 93.12 222 ILE A N 1
ATOM 1737 C CA . ILE A 1 222 ? -8.064 9.863 2.130 1.00 93.12 222 ILE A CA 1
ATOM 1738 C C . ILE A 1 222 ? -8.782 11.070 2.729 1.00 93.12 222 ILE A C 1
ATOM 1740 O O . ILE A 1 222 ? -9.612 10.894 3.619 1.00 93.12 222 ILE A O 1
ATOM 1744 N N . ASP A 1 223 ? -8.547 12.261 2.179 1.00 91.31 223 ASP A N 1
ATOM 1745 C CA . ASP A 1 223 ? -9.163 13.503 2.647 1.00 91.31 223 ASP A CA 1
ATOM 1746 C C . ASP A 1 223 ? -10.687 13.495 2.438 1.00 91.31 223 ASP A C 1
ATOM 1748 O O . ASP A 1 223 ? -11.449 13.882 3.324 1.00 91.31 223 ASP A O 1
ATOM 1752 N N . ARG A 1 224 ? -11.157 13.009 1.280 1.00 93.44 224 ARG A N 1
ATOM 1753 C CA . ARG A 1 224 ? -12.588 12.958 0.940 1.00 93.44 224 ARG A CA 1
ATOM 1754 C C . ARG A 1 224 ? -13.385 12.048 1.869 1.00 93.44 224 ARG A C 1
ATOM 1756 O O . ARG A 1 224 ? -14.512 12.389 2.220 1.00 93.44 224 ARG A O 1
ATOM 1763 N N . TYR A 1 225 ? -12.838 10.882 2.198 1.00 94.44 225 TYR A N 1
ATOM 1764 C CA . TYR A 1 225 ? -13.524 9.872 3.007 1.00 94.44 225 TYR A CA 1
ATOM 1765 C C . TYR A 1 225 ? -13.115 9.910 4.483 1.00 94.44 225 TYR A C 1
ATOM 1767 O O . TYR A 1 225 ? -13.663 9.155 5.282 1.00 94.44 225 TYR A O 1
ATOM 1775 N N . ASN A 1 226 ? -12.166 10.778 4.856 1.00 91.00 226 ASN A N 1
ATOM 1776 C CA . ASN A 1 226 ? -11.573 10.847 6.193 1.00 91.00 226 ASN A CA 1
ATOM 1777 C C . ASN A 1 226 ? -11.144 9.455 6.709 1.00 91.00 226 ASN A C 1
ATOM 1779 O O . ASN A 1 226 ? -11.429 9.058 7.848 1.00 91.00 226 ASN A O 1
ATOM 1783 N N . THR A 1 227 ? -10.521 8.671 5.825 1.00 95.44 227 THR A N 1
ATOM 1784 C CA . THR A 1 227 ? -10.084 7.308 6.146 1.00 95.44 227 THR A CA 1
ATOM 1785 C C . THR A 1 227 ? -8.741 7.312 6.875 1.00 95.44 227 THR A C 1
ATOM 1787 O O . THR A 1 227 ? -7.861 8.116 6.593 1.00 95.44 227 THR A O 1
ATOM 1790 N N . LYS A 1 228 ? -8.579 6.379 7.812 1.00 96.62 228 LYS A N 1
ATOM 1791 C CA . LYS A 1 228 ? -7.346 6.101 8.556 1.00 96.62 228 LYS A CA 1
ATOM 1792 C C . LYS A 1 228 ? -6.726 4.758 8.148 1.00 96.62 228 LYS A C 1
ATOM 1794 O O . LYS A 1 228 ? -5.704 4.373 8.717 1.00 96.62 228 LYS A O 1
ATOM 1799 N N . PHE A 1 229 ? -7.337 4.037 7.202 1.00 98.31 229 PHE A N 1
ATOM 1800 C CA . PHE A 1 229 ? -6.891 2.720 6.748 1.00 98.31 229 PHE A CA 1
ATOM 1801 C C . PHE A 1 229 ? -7.115 2.531 5.244 1.00 98.31 229 PHE A C 1
ATOM 1803 O O . PHE A 1 229 ? -8.230 2.623 4.737 1.00 98.31 229 PHE A O 1
ATOM 1810 N N . THR A 1 230 ? -6.045 2.236 4.517 1.00 98.62 230 THR A N 1
ATOM 1811 C CA . THR A 1 230 ? -6.085 1.961 3.078 1.00 98.62 230 THR A CA 1
ATOM 1812 C C . THR A 1 230 ? -5.384 0.649 2.771 1.00 98.62 230 THR A C 1
ATOM 1814 O O . THR A 1 230 ? -4.332 0.367 3.337 1.00 98.62 230 THR A O 1
ATOM 1817 N N . VAL A 1 231 ? -5.927 -0.113 1.824 1.00 98.69 231 VAL A N 1
ATOM 1818 C CA . VAL A 1 231 ? -5.306 -1.314 1.261 1.00 98.69 231 VAL A CA 1
ATOM 1819 C C . VAL A 1 231 ? -4.950 -1.085 -0.207 1.00 98.69 231 VAL A C 1
ATOM 1821 O O . VAL A 1 231 ? -5.749 -0.533 -0.960 1.00 98.69 231 VAL A O 1
ATOM 1824 N N . VAL A 1 232 ? -3.773 -1.550 -0.623 1.00 98.38 232 VAL A N 1
ATOM 1825 C CA . VAL A 1 232 ? -3.397 -1.763 -2.026 1.00 98.38 232 VAL A CA 1
ATOM 1826 C C . VAL A 1 232 ? -3.102 -3.252 -2.207 1.00 98.38 232 VAL A C 1
ATOM 1828 O O . VAL A 1 232 ? -2.048 -3.739 -1.786 1.00 98.38 232 VAL A O 1
ATOM 1831 N N . SER A 1 233 ? -4.063 -3.992 -2.763 1.00 97.44 233 SER A N 1
ATOM 1832 C CA . SER A 1 233 ? -3.979 -5.450 -2.854 1.00 97.44 233 SER A CA 1
ATOM 1833 C C . SER A 1 233 ? -3.084 -5.902 -4.007 1.00 97.44 233 SER A C 1
ATOM 1835 O O . SER A 1 233 ? -3.085 -5.299 -5.081 1.00 97.44 233 SER A O 1
ATOM 1837 N N . ASP A 1 234 ? -2.328 -6.972 -3.752 1.00 96.06 234 ASP A N 1
ATOM 1838 C CA . ASP A 1 234 ? -1.390 -7.633 -4.666 1.00 96.06 234 ASP A CA 1
ATOM 1839 C C . ASP A 1 234 ? -0.609 -6.642 -5.539 1.00 96.06 234 ASP A C 1
ATOM 1841 O O . ASP A 1 234 ? -0.604 -6.707 -6.768 1.00 96.06 234 ASP A O 1
ATOM 1845 N N . ILE A 1 235 ? 0.031 -5.674 -4.875 1.00 95.94 235 ILE A N 1
ATOM 1846 C CA . ILE A 1 235 ? 0.531 -4.431 -5.479 1.00 95.94 235 ILE A CA 1
ATOM 1847 C C . ILE A 1 235 ? 1.510 -4.656 -6.641 1.00 95.94 235 ILE A C 1
ATOM 1849 O O . ILE A 1 235 ? 1.688 -3.770 -7.470 1.00 95.94 235 ILE A O 1
ATOM 1853 N N . THR A 1 236 ? 2.144 -5.827 -6.723 1.00 95.62 236 THR A N 1
ATOM 1854 C CA . THR A 1 236 ? 3.103 -6.173 -7.783 1.00 95.62 236 THR A CA 1
ATOM 1855 C C . THR A 1 236 ? 2.459 -6.807 -9.019 1.00 95.62 236 THR A C 1
ATOM 1857 O O . THR A 1 236 ? 3.082 -6.782 -10.080 1.00 95.62 236 THR A O 1
ATOM 1860 N N . GLN A 1 237 ? 1.231 -7.339 -8.922 1.00 95.44 237 GLN A N 1
ATOM 1861 C CA . GLN A 1 237 ? 0.594 -8.167 -9.957 1.00 95.44 237 GLN A CA 1
ATOM 1862 C C . GLN A 1 237 ? 0.575 -7.474 -11.322 1.00 95.44 237 GLN A C 1
ATOM 1864 O O . GLN A 1 237 ? 1.171 -7.975 -12.271 1.00 95.44 237 GLN A O 1
ATOM 1869 N N . LEU A 1 238 ? -0.045 -6.295 -11.416 1.00 96.25 238 LEU A N 1
ATOM 1870 C CA . LEU A 1 238 ? -0.206 -5.586 -12.693 1.00 96.25 238 LEU A CA 1
ATOM 1871 C C . LEU A 1 238 ? 1.100 -4.997 -13.241 1.00 96.25 238 LEU A C 1
ATOM 1873 O O . LEU A 1 238 ? 1.200 -4.736 -14.439 1.00 96.25 238 LEU A O 1
ATOM 1877 N N . TYR A 1 239 ? 2.100 -4.771 -12.385 1.00 95.50 239 TYR A N 1
ATOM 1878 C CA . TYR A 1 239 ? 3.431 -4.316 -12.807 1.00 95.50 239 TYR A CA 1
ATOM 1879 C C . TYR A 1 239 ? 4.267 -5.453 -13.402 1.00 95.50 239 TYR A C 1
ATOM 1881 O O . TYR A 1 239 ? 5.157 -5.200 -14.217 1.00 95.50 239 TYR A O 1
ATOM 1889 N N . CYS A 1 240 ? 3.976 -6.689 -12.996 1.00 95.06 240 CYS A N 1
ATOM 1890 C CA . CYS A 1 240 ? 4.601 -7.912 -13.491 1.00 95.06 240 CYS A CA 1
ATOM 1891 C C . CYS A 1 240 ? 3.775 -8.593 -14.594 1.00 95.06 240 CYS A C 1
ATOM 1893 O O . CYS A 1 240 ? 4.056 -9.743 -14.928 1.00 95.06 240 CYS A O 1
ATOM 1895 N N . ASP A 1 241 ? 2.751 -7.920 -15.126 1.00 94.06 241 ASP A N 1
ATOM 1896 C CA . ASP A 1 241 ? 1.909 -8.474 -16.180 1.00 94.06 241 ASP A CA 1
ATOM 1897 C C . ASP A 1 241 ? 2.752 -8.766 -17.446 1.00 94.06 241 ASP A C 1
ATOM 1899 O O . ASP A 1 241 ? 3.569 -7.923 -17.835 1.00 94.06 241 ASP A O 1
ATOM 1903 N N . PRO A 1 242 ? 2.602 -9.943 -18.089 1.00 91.62 242 PRO A N 1
ATOM 1904 C CA . PRO A 1 242 ? 3.353 -10.296 -19.295 1.00 91.62 242 PRO A CA 1
ATOM 1905 C C . PRO A 1 242 ? 3.230 -9.290 -20.449 1.00 91.62 242 PRO A C 1
ATOM 1907 O O . PRO A 1 242 ? 4.153 -9.187 -21.259 1.00 91.62 242 PRO A O 1
ATOM 1910 N N . ASP A 1 243 ? 2.134 -8.528 -20.519 1.00 92.62 243 ASP A N 1
ATOM 1911 C CA . ASP A 1 243 ? 1.904 -7.520 -21.561 1.00 92.62 243 ASP A CA 1
ATOM 1912 C C . ASP A 1 243 ? 2.707 -6.222 -21.333 1.00 92.62 243 ASP A C 1
ATOM 1914 O O . ASP A 1 243 ? 2.744 -5.324 -22.188 1.00 92.62 243 ASP A O 1
ATOM 1918 N N . VAL A 1 244 ? 3.407 -6.104 -20.199 1.00 92.81 244 VAL A N 1
ATOM 1919 C CA . VAL A 1 244 ? 4.286 -4.972 -19.891 1.00 92.81 244 VAL A CA 1
ATOM 1920 C C . VAL A 1 244 ? 5.564 -5.048 -20.726 1.00 92.81 244 VAL A C 1
ATOM 1922 O O . VAL A 1 244 ? 6.525 -5.745 -20.410 1.00 92.81 244 VAL A O 1
ATOM 1925 N N . LYS A 1 245 ? 5.612 -4.238 -21.787 1.00 87.62 245 LYS A N 1
ATOM 1926 C CA . LYS A 1 245 ? 6.734 -4.202 -22.742 1.00 87.62 245 LYS A CA 1
ATOM 1927 C C . LYS A 1 245 ? 8.050 -3.690 -22.149 1.00 87.62 245 LYS A C 1
ATOM 1929 O O . LYS A 1 245 ? 9.118 -4.052 -22.636 1.00 87.62 245 LYS A O 1
ATOM 1934 N N . ASN A 1 246 ? 7.987 -2.817 -21.142 1.00 89.62 246 ASN A N 1
ATOM 1935 C CA . ASN A 1 246 ? 9.157 -2.156 -20.564 1.00 89.62 246 ASN A CA 1
ATOM 1936 C C . ASN A 1 246 ? 9.271 -2.440 -19.062 1.00 89.62 246 ASN A C 1
ATOM 1938 O O . ASN A 1 246 ? 8.798 -1.675 -18.221 1.00 89.62 246 ASN A O 1
ATOM 1942 N N . ALA A 1 247 ? 9.948 -3.539 -18.725 1.00 87.12 247 ALA A N 1
ATOM 1943 C CA . ALA A 1 247 ? 10.149 -3.956 -17.338 1.00 87.12 247 ALA A CA 1
ATOM 1944 C C . ALA A 1 247 ? 10.848 -2.879 -16.486 1.00 87.12 247 ALA A C 1
ATOM 1946 O O . ALA A 1 247 ? 10.478 -2.667 -15.334 1.00 87.12 247 ALA A O 1
ATOM 1947 N N . LYS A 1 248 ? 11.820 -2.150 -17.052 1.00 80.00 248 LYS A N 1
ATOM 1948 C CA . LYS A 1 248 ? 12.557 -1.101 -16.328 1.00 80.00 248 LYS A CA 1
ATOM 1949 C C . LYS A 1 248 ? 11.661 0.085 -15.977 1.00 80.00 248 LYS A C 1
ATOM 1951 O O . LYS A 1 248 ? 11.733 0.613 -14.871 1.00 80.00 248 LYS A O 1
ATOM 1956 N N . GLU A 1 249 ? 10.821 0.515 -16.912 1.00 81.31 249 GLU A N 1
ATOM 1957 C CA . GLU A 1 249 ? 9.830 1.562 -16.656 1.00 81.31 249 GLU A CA 1
ATOM 1958 C C . GLU A 1 249 ? 8.803 1.123 -15.612 1.00 81.31 249 GLU A C 1
ATOM 1960 O O . GLU A 1 249 ? 8.531 1.886 -14.689 1.00 81.31 249 GLU A O 1
ATOM 1965 N N . SER A 1 250 ? 8.318 -0.117 -15.696 1.00 88.38 250 SER A N 1
ATOM 1966 C CA . SER A 1 250 ? 7.397 -0.687 -14.708 1.00 88.38 250 SER A CA 1
ATOM 1967 C C . SER A 1 250 ? 7.989 -0.683 -13.296 1.00 88.38 250 SER A C 1
ATOM 1969 O O . SER A 1 250 ? 7.362 -0.184 -12.363 1.00 88.38 250 SER A O 1
ATOM 1971 N N . ILE A 1 251 ? 9.241 -1.127 -13.137 1.00 84.00 251 ILE A N 1
ATOM 1972 C CA . ILE A 1 251 ? 9.964 -1.076 -11.856 1.00 84.00 251 ILE A CA 1
ATOM 1973 C C . ILE A 1 251 ? 10.120 0.370 -11.364 1.00 84.00 251 ILE A C 1
ATOM 1975 O O . ILE A 1 251 ? 9.919 0.648 -10.182 1.00 84.00 251 ILE A O 1
ATOM 1979 N N . ASN A 1 252 ? 10.437 1.313 -12.256 1.00 76.88 252 ASN A N 1
ATOM 1980 C CA . ASN A 1 252 ? 10.569 2.723 -11.892 1.00 76.88 252 ASN A CA 1
ATOM 1981 C C . ASN A 1 252 ? 9.240 3.338 -11.431 1.00 76.88 252 ASN A C 1
ATOM 1983 O O . ASN A 1 252 ? 9.234 4.102 -10.464 1.00 76.88 252 ASN A O 1
ATOM 1987 N N . LEU A 1 253 ? 8.132 3.028 -12.110 1.00 80.19 253 LEU A N 1
ATOM 1988 C CA . LEU A 1 253 ? 6.788 3.455 -11.711 1.00 80.19 253 LEU A CA 1
ATOM 1989 C C . LEU A 1 253 ? 6.408 2.839 -10.364 1.00 80.19 253 LEU A C 1
ATOM 1991 O O . LEU A 1 253 ? 6.035 3.565 -9.447 1.00 80.19 253 LEU A O 1
ATOM 1995 N N . PHE A 1 254 ? 6.624 1.535 -10.197 1.00 91.25 254 PHE A N 1
ATOM 1996 C CA . PHE A 1 254 ? 6.398 0.838 -8.936 1.00 91.25 254 PHE A CA 1
ATOM 1997 C C . PHE A 1 254 ? 7.168 1.482 -7.774 1.00 91.25 254 PHE A C 1
ATOM 1999 O O . PHE A 1 254 ? 6.591 1.807 -6.737 1.00 91.25 254 PHE A O 1
ATOM 2006 N N . ALA A 1 255 ? 8.466 1.743 -7.959 1.00 80.31 255 ALA A N 1
ATOM 2007 C CA . ALA A 1 255 ? 9.307 2.375 -6.947 1.00 80.31 255 ALA A CA 1
ATOM 2008 C C . ALA A 1 255 ? 8.819 3.781 -6.567 1.00 80.31 255 ALA A C 1
ATOM 2010 O O . ALA A 1 255 ? 8.879 4.162 -5.397 1.00 80.31 255 ALA A O 1
ATOM 2011 N N . LYS A 1 256 ? 8.329 4.566 -7.536 1.00 77.50 256 LYS A N 1
ATOM 2012 C CA . LYS A 1 256 ? 7.707 5.873 -7.271 1.00 77.50 256 LYS A CA 1
ATOM 2013 C C . LYS A 1 256 ? 6.406 5.719 -6.485 1.00 77.50 256 LYS A C 1
ATOM 2015 O O . LYS A 1 256 ? 6.242 6.401 -5.476 1.00 77.50 256 LYS A O 1
ATOM 2020 N N . GLY A 1 257 ? 5.537 4.796 -6.895 1.00 83.31 257 GLY A N 1
ATOM 2021 C CA . GLY A 1 257 ? 4.275 4.503 -6.220 1.00 83.31 257 GLY A CA 1
ATOM 2022 C C . GLY A 1 257 ? 4.476 4.102 -4.758 1.00 83.31 257 GLY A C 1
ATOM 2023 O O . GLY A 1 257 ? 3.874 4.699 -3.872 1.00 83.31 257 GLY A O 1
ATOM 2024 N N . VAL A 1 258 ? 5.390 3.170 -4.473 1.00 89.75 258 VAL A N 1
ATOM 2025 C CA . VAL A 1 258 ? 5.688 2.723 -3.099 1.00 89.75 258 VAL A CA 1
ATOM 2026 C C . VAL A 1 258 ? 6.221 3.863 -2.220 1.00 89.75 258 VAL A C 1
ATOM 2028 O O . VAL A 1 258 ? 5.814 3.993 -1.065 1.00 89.75 258 VAL A O 1
ATOM 2031 N N . ARG A 1 259 ? 7.089 4.734 -2.752 1.00 80.44 259 ARG A N 1
ATOM 2032 C CA . ARG A 1 259 ? 7.574 5.916 -2.013 1.00 80.44 259 ARG A CA 1
ATOM 2033 C C . ARG A 1 259 ? 6.456 6.908 -1.729 1.00 80.44 259 ARG A C 1
ATOM 2035 O O . ARG A 1 259 ? 6.391 7.449 -0.628 1.00 80.44 259 ARG A O 1
ATOM 2042 N N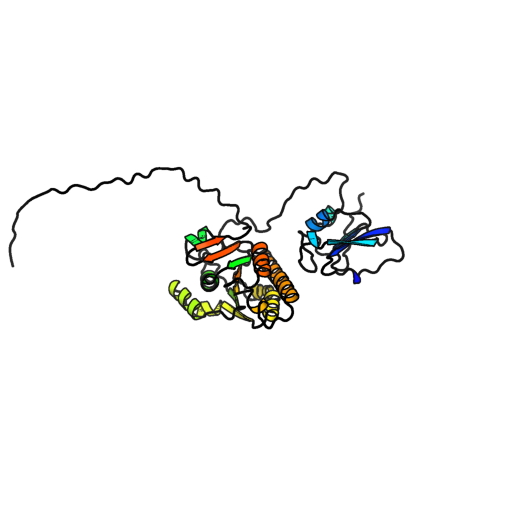 . LEU A 1 260 ? 5.571 7.123 -2.700 1.00 81.81 260 LEU A N 1
ATOM 2043 C CA . LEU A 1 260 ? 4.411 7.982 -2.513 1.00 81.81 260 LEU A CA 1
ATOM 2044 C C . LEU A 1 260 ? 3.472 7.413 -1.444 1.00 81.81 260 LEU A C 1
ATOM 2046 O O . LEU A 1 260 ? 3.048 8.157 -0.568 1.00 81.81 260 LEU A O 1
ATOM 2050 N N . LEU A 1 261 ? 3.215 6.101 -1.448 1.00 94.38 261 LEU A N 1
ATOM 2051 C CA . LEU A 1 261 ? 2.450 5.437 -0.389 1.00 94.38 261 LEU A CA 1
ATOM 2052 C C . LEU A 1 261 ? 3.089 5.657 0.984 1.00 94.38 261 LEU A C 1
ATOM 2054 O O . LEU A 1 261 ? 2.399 6.054 1.918 1.00 94.38 261 LEU A O 1
ATOM 2058 N N . ARG A 1 262 ? 4.408 5.471 1.107 1.00 88.88 262 ARG A N 1
ATOM 2059 C CA . ARG A 1 262 ? 5.125 5.736 2.361 1.00 88.88 262 ARG A CA 1
ATOM 2060 C C . ARG A 1 262 ? 4.925 7.181 2.831 1.00 88.88 262 ARG A C 1
ATOM 2062 O O . ARG A 1 262 ? 4.524 7.398 3.970 1.00 88.88 262 ARG A O 1
ATOM 2069 N N . ALA A 1 263 ? 5.151 8.149 1.946 1.00 79.88 263 ALA A N 1
ATOM 2070 C CA . ALA A 1 263 ? 5.008 9.566 2.265 1.00 79.88 263 ALA A CA 1
ATOM 2071 C C . ALA A 1 263 ? 3.564 9.938 2.641 1.00 79.88 263 ALA A C 1
ATOM 2073 O O . ALA A 1 263 ? 3.355 10.703 3.579 1.00 79.88 263 ALA A O 1
ATOM 2074 N N . ILE A 1 264 ? 2.562 9.390 1.943 1.00 82.19 264 ILE A N 1
ATOM 2075 C CA . ILE A 1 264 ? 1.148 9.607 2.271 1.00 82.19 264 ILE A CA 1
ATOM 2076 C C . ILE A 1 264 ? 0.838 9.043 3.656 1.00 82.19 264 ILE A C 1
ATOM 2078 O O . ILE A 1 264 ? 0.209 9.749 4.443 1.00 82.19 264 ILE A O 1
ATOM 2082 N N . ALA A 1 265 ? 1.285 7.822 3.971 1.00 90.38 265 ALA A N 1
ATOM 2083 C CA . ALA A 1 265 ? 1.071 7.221 5.285 1.00 90.38 265 ALA A CA 1
ATOM 2084 C C . ALA A 1 265 ? 1.599 8.149 6.387 1.00 90.38 265 ALA A C 1
ATOM 2086 O O . ALA A 1 265 ? 0.823 8.595 7.231 1.00 90.38 265 ALA A O 1
ATOM 2087 N N . GLU A 1 266 ? 2.879 8.527 6.307 1.00 84.50 266 GLU A N 1
ATOM 2088 C CA . GLU A 1 266 ? 3.553 9.384 7.289 1.00 84.50 266 GLU A CA 1
ATOM 2089 C C . GLU A 1 266 ? 2.876 10.760 7.438 1.00 84.50 266 GLU A C 1
ATOM 2091 O O . GLU A 1 266 ? 2.658 11.226 8.553 1.00 84.50 266 GLU A O 1
ATOM 2096 N N . GLN A 1 267 ? 2.522 11.415 6.327 1.00 82.25 267 GLN A N 1
ATOM 2097 C CA . GLN A 1 267 ? 1.989 12.784 6.340 1.00 82.25 267 GLN A CA 1
ATOM 2098 C C . GLN A 1 267 ? 0.528 12.882 6.777 1.00 82.25 267 GLN A C 1
ATOM 2100 O O . GLN A 1 267 ? 0.111 13.931 7.263 1.00 82.25 267 GLN A O 1
ATOM 2105 N N . THR A 1 268 ? -0.261 11.835 6.544 1.00 83.00 268 THR A N 1
ATOM 2106 C CA . THR A 1 268 ? -1.704 11.831 6.840 1.00 83.00 268 THR A CA 1
ATOM 2107 C C . THR A 1 268 ? -2.042 11.060 8.111 1.00 83.00 268 THR A C 1
ATOM 2109 O O . THR A 1 268 ? -3.212 10.947 8.457 1.00 83.00 268 THR A O 1
ATOM 2112 N N . GLU A 1 269 ? -1.037 10.491 8.787 1.00 90.38 269 GLU A N 1
ATOM 2113 C CA . GLU A 1 269 ? -1.222 9.545 9.892 1.00 90.38 269 GLU A CA 1
ATOM 2114 C C . GLU A 1 269 ? -2.171 8.380 9.525 1.00 90.38 269 GLU A C 1
ATOM 2116 O O . GLU A 1 269 ? -2.857 7.807 10.374 1.00 90.38 269 GLU A O 1
ATOM 2121 N N . THR A 1 270 ? -2.192 7.989 8.248 1.00 94.38 270 THR A N 1
A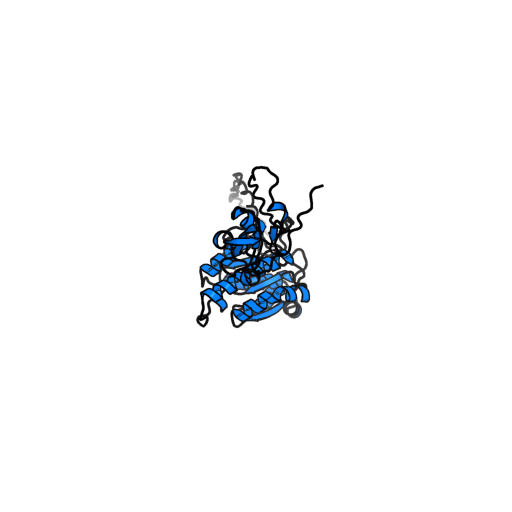TOM 2122 C CA . THR A 1 270 ? -2.999 6.875 7.729 1.00 94.38 270 THR A CA 1
ATOM 2123 C C . THR A 1 270 ? -2.189 5.588 7.757 1.00 94.38 270 THR A C 1
ATOM 2125 O O . THR A 1 270 ? -0.981 5.588 7.526 1.00 94.38 270 THR A O 1
ATOM 2128 N N . ILE A 1 271 ? -2.850 4.471 8.045 1.00 97.62 271 ILE A N 1
ATOM 2129 C CA . ILE A 1 271 ? -2.272 3.138 7.887 1.00 97.62 271 ILE A CA 1
ATOM 2130 C C . ILE A 1 271 ? -2.460 2.731 6.427 1.00 97.62 271 ILE A C 1
ATOM 2132 O O . ILE A 1 271 ? -3.594 2.619 5.959 1.00 97.62 271 ILE A O 1
ATOM 2136 N N . ILE A 1 272 ? -1.365 2.496 5.711 1.00 98.50 272 ILE A N 1
ATOM 2137 C CA . ILE A 1 272 ? -1.404 1.987 4.341 1.00 98.50 272 ILE A CA 1
ATOM 2138 C C . ILE A 1 272 ? -0.868 0.564 4.347 1.00 98.50 272 ILE A C 1
ATOM 2140 O O . ILE A 1 272 ? 0.282 0.326 4.699 1.00 98.50 272 ILE A O 1
ATOM 2144 N N . LEU A 1 273 ? -1.712 -0.377 3.949 1.00 98.44 273 LEU A N 1
ATOM 2145 C CA . LEU A 1 273 ? -1.398 -1.790 3.850 1.00 98.44 273 LEU A CA 1
ATOM 2146 C C . LEU A 1 273 ? -1.199 -2.179 2.384 1.00 98.44 273 LEU A C 1
ATOM 2148 O O . LEU A 1 273 ? -2.097 -1.996 1.568 1.00 98.44 273 LEU A O 1
ATOM 2152 N N . THR A 1 274 ? -0.061 -2.777 2.055 1.00 98.00 274 THR A N 1
ATOM 2153 C CA . THR A 1 274 ? 0.165 -3.429 0.761 1.00 98.00 274 THR A CA 1
ATOM 2154 C C . THR A 1 274 ? 0.183 -4.937 0.941 1.00 98.00 274 THR A C 1
ATOM 2156 O O . THR A 1 274 ? 0.754 -5.430 1.913 1.00 98.00 274 THR A O 1
ATOM 2159 N N . THR A 1 275 ? -0.403 -5.684 0.007 1.00 97.44 275 THR A N 1
ATOM 2160 C CA . THR A 1 275 ? -0.251 -7.146 -0.028 1.00 97.44 275 THR A CA 1
ATOM 2161 C C . THR A 1 275 ? 0.539 -7.593 -1.251 1.00 97.44 275 THR A C 1
ATOM 2163 O O . THR A 1 275 ? 0.571 -6.910 -2.274 1.00 97.44 275 THR A O 1
ATOM 2166 N N . THR A 1 276 ? 1.229 -8.724 -1.141 1.00 95.81 276 THR A N 1
ATOM 2167 C CA . THR A 1 276 ? 1.900 -9.417 -2.249 1.00 95.81 276 THR A CA 1
ATOM 2168 C C . THR A 1 276 ? 1.734 -10.912 -2.028 1.00 95.81 276 THR A C 1
ATOM 2170 O O . THR A 1 276 ? 2.368 -11.482 -1.143 1.00 95.81 276 THR A O 1
ATOM 2173 N N . LEU A 1 277 ? 0.861 -11.550 -2.807 1.00 91.81 277 LEU A N 1
ATOM 2174 C CA . LEU A 1 277 ? 0.497 -12.955 -2.582 1.00 91.81 277 LEU A CA 1
ATOM 2175 C C . LEU A 1 277 ? 1.664 -13.880 -2.935 1.00 91.81 277 LEU A C 1
ATOM 2177 O O . LEU A 1 277 ? 2.005 -14.789 -2.179 1.00 91.81 277 LEU A O 1
ATOM 2181 N N . GLN A 1 27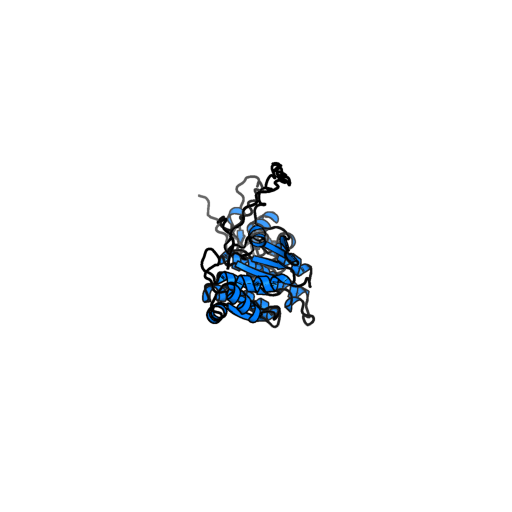8 ? 2.313 -13.594 -4.064 1.00 90.00 278 GLN A N 1
ATOM 2182 C CA . GLN A 1 278 ? 3.420 -14.375 -4.602 1.00 90.00 278 GLN A CA 1
ATOM 2183 C C . GLN A 1 278 ? 4.562 -13.454 -5.030 1.00 90.00 278 GLN A C 1
ATOM 2185 O O . GLN A 1 278 ? 4.339 -12.369 -5.577 1.00 90.00 278 GLN A O 1
ATOM 2190 N N . SER A 1 279 ? 5.801 -13.898 -4.805 1.00 87.12 279 SER A N 1
ATOM 2191 C CA . SER A 1 279 ? 6.978 -13.189 -5.310 1.00 87.12 279 SER A CA 1
ATOM 2192 C C . SER A 1 279 ? 7.079 -13.391 -6.822 1.00 87.12 279 SER A C 1
ATOM 2194 O O . SER A 1 279 ? 7.294 -14.502 -7.302 1.00 87.12 279 SER A O 1
ATOM 2196 N N . ARG A 1 280 ? 6.885 -12.302 -7.572 1.00 91.12 280 ARG A N 1
ATOM 2197 C CA . ARG A 1 280 ? 6.943 -12.279 -9.046 1.00 91.12 280 ARG A CA 1
ATOM 2198 C C . ARG A 1 280 ? 8.194 -11.584 -9.562 1.00 91.12 280 ARG A C 1
ATOM 2200 O O . ARG A 1 280 ? 8.733 -11.944 -10.603 1.00 91.12 280 ARG A O 1
ATOM 2207 N N . ASN A 1 281 ? 8.663 -10.584 -8.819 1.00 91.81 281 ASN A N 1
ATOM 2208 C CA . ASN A 1 281 ? 9.829 -9.794 -9.164 1.00 91.81 281 ASN A CA 1
ATOM 2209 C C . ASN A 1 281 ? 10.611 -9.434 -7.894 1.00 91.81 281 ASN A C 1
ATOM 2211 O O . ASN A 1 281 ? 10.138 -8.680 -7.042 1.00 91.81 281 ASN A O 1
ATOM 2215 N N . ARG A 1 282 ? 11.837 -9.956 -7.796 1.00 88.44 282 ARG A N 1
ATOM 2216 C CA . ARG A 1 282 ? 12.710 -9.780 -6.628 1.00 88.44 282 ARG A CA 1
ATOM 2217 C C . ARG A 1 282 ? 13.104 -8.321 -6.387 1.00 88.44 282 ARG A C 1
ATOM 2219 O O . ARG A 1 282 ? 13.322 -7.926 -5.247 1.00 88.44 282 ARG A O 1
ATOM 2226 N N . GLU A 1 283 ? 13.221 -7.516 -7.440 1.00 82.38 283 GLU A N 1
ATOM 2227 C CA . GLU A 1 283 ? 13.552 -6.095 -7.310 1.00 82.38 283 GLU A CA 1
ATOM 2228 C C . GLU A 1 283 ? 12.392 -5.317 -6.681 1.00 82.38 283 GLU A C 1
ATOM 2230 O O . GLU A 1 283 ? 12.606 -4.569 -5.729 1.00 82.38 283 GLU A O 1
ATOM 2235 N N . MET A 1 284 ? 11.158 -5.565 -7.129 1.00 88.12 284 MET A N 1
ATOM 2236 C CA . MET A 1 284 ? 9.953 -4.976 -6.532 1.00 88.12 284 MET A CA 1
ATOM 2237 C C . MET A 1 284 ? 9.736 -5.433 -5.085 1.00 88.12 284 MET A C 1
ATOM 2239 O O . MET A 1 284 ? 9.405 -4.619 -4.224 1.00 88.12 284 MET A O 1
ATOM 2243 N N . GLU A 1 285 ? 9.985 -6.710 -4.786 1.00 88.56 285 GLU A N 1
ATOM 2244 C CA . GLU A 1 285 ? 9.927 -7.222 -3.413 1.00 88.56 285 GLU A CA 1
ATOM 2245 C C . GLU A 1 285 ? 10.945 -6.506 -2.512 1.00 88.56 285 GLU A C 1
ATOM 2247 O O . GLU A 1 285 ? 10.586 -5.997 -1.453 1.00 88.56 285 GLU A O 1
ATOM 2252 N N . ASN A 1 286 ? 12.191 -6.350 -2.969 1.00 79.38 286 ASN A N 1
ATOM 2253 C CA . ASN A 1 286 ? 13.211 -5.599 -2.236 1.00 79.38 286 ASN A CA 1
ATOM 2254 C C . ASN A 1 286 ? 12.828 -4.126 -2.024 1.00 79.38 286 ASN A C 1
ATOM 2256 O O . ASN A 1 286 ? 13.140 -3.560 -0.975 1.00 79.38 286 ASN A O 1
ATOM 2260 N N . ILE A 1 287 ? 12.172 -3.494 -3.002 1.00 82.62 287 ILE A N 1
ATOM 2261 C CA . ILE A 1 287 ? 11.668 -2.121 -2.873 1.00 82.62 287 ILE A CA 1
ATOM 2262 C C . ILE A 1 287 ? 10.631 -2.036 -1.744 1.00 82.62 287 ILE A C 1
ATOM 2264 O O . ILE A 1 287 ? 10.747 -1.152 -0.896 1.00 82.62 287 ILE A O 1
ATOM 2268 N N . LEU A 1 288 ? 9.667 -2.962 -1.688 1.00 85.94 288 LEU A N 1
ATOM 2269 C CA . LEU A 1 288 ? 8.667 -3.009 -0.613 1.00 85.94 288 LEU A CA 1
ATOM 2270 C C . LEU A 1 288 ? 9.310 -3.244 0.754 1.00 85.94 288 LEU A C 1
ATOM 2272 O O . LEU A 1 288 ? 9.043 -2.486 1.684 1.00 85.94 288 LEU A O 1
ATOM 2276 N N . LEU A 1 289 ? 10.200 -4.236 0.859 1.00 80.19 289 LEU A N 1
ATOM 2277 C CA . LEU A 1 289 ? 10.884 -4.582 2.110 1.00 80.19 289 LEU A CA 1
ATOM 2278 C C . LEU A 1 289 ? 11.701 -3.418 2.684 1.00 80.19 289 LEU A C 1
ATOM 2280 O O . LEU A 1 289 ? 11.819 -3.287 3.898 1.00 80.19 289 LEU A O 1
ATOM 2284 N N . ARG A 1 290 ? 12.282 -2.572 1.824 1.00 77.31 290 ARG A N 1
ATOM 2285 C CA . ARG A 1 290 ? 13.053 -1.394 2.252 1.00 77.31 290 ARG A CA 1
ATOM 2286 C C . ARG A 1 290 ? 12.176 -0.192 2.582 1.00 77.31 290 ARG A C 1
ATOM 2288 O O . ARG A 1 290 ? 12.554 0.623 3.420 1.00 77.31 290 ARG A O 1
ATOM 2295 N N . ALA A 1 291 ? 11.060 -0.035 1.877 1.00 80.25 291 ALA A N 1
ATOM 2296 C CA . ALA A 1 291 ? 10.206 1.135 2.011 1.00 80.25 291 ALA A CA 1
ATOM 2297 C C . ALA A 1 291 ? 9.172 1.000 3.133 1.00 80.25 291 ALA A C 1
ATOM 2299 O O . ALA A 1 291 ? 8.812 2.016 3.731 1.00 80.25 291 ALA A O 1
ATOM 2300 N N . ALA A 1 292 ? 8.684 -0.210 3.412 1.00 86.56 292 ALA A N 1
ATOM 2301 C CA . ALA A 1 292 ? 7.701 -0.450 4.459 1.00 86.56 292 ALA A CA 1
ATOM 2302 C C . ALA A 1 292 ? 8.306 -0.255 5.858 1.00 86.56 292 ALA A C 1
ATOM 2304 O O . ALA A 1 292 ? 9.451 -0.609 6.117 1.00 86.56 292 ALA A O 1
ATOM 2305 N N . HIS A 1 293 ? 7.504 0.293 6.768 1.00 88.06 293 HIS A N 1
ATOM 2306 C CA . HIS A 1 293 ? 7.858 0.457 8.183 1.00 88.06 293 HIS A CA 1
ATOM 2307 C C . HIS A 1 293 ? 7.736 -0.868 8.947 1.00 88.06 293 HIS A C 1
ATOM 2309 O O . HIS A 1 293 ? 8.391 -1.075 9.971 1.00 88.06 293 HIS A O 1
ATOM 2315 N N . ALA A 1 294 ? 6.852 -1.741 8.456 1.00 89.38 294 ALA A N 1
ATOM 2316 C CA . ALA A 1 294 ? 6.592 -3.071 8.987 1.00 89.38 294 ALA A CA 1
ATOM 2317 C C . ALA A 1 294 ? 6.367 -4.056 7.826 1.00 89.38 294 ALA A C 1
ATOM 2319 O O . ALA A 1 294 ? 5.219 -4.285 7.424 1.00 89.38 294 ALA A O 1
ATOM 2320 N N . PRO A 1 295 ? 7.443 -4.597 7.230 1.00 89.50 295 PRO A N 1
ATOM 2321 C CA . PRO A 1 295 ? 7.344 -5.704 6.293 1.00 89.50 295 PRO A CA 1
ATOM 2322 C C . PRO A 1 295 ? 7.139 -7.010 7.068 1.00 89.50 295 PRO A C 1
ATOM 2324 O O . PRO A 1 295 ? 7.825 -7.274 8.055 1.00 89.50 295 PRO A O 1
ATOM 2327 N N . ALA A 1 296 ? 6.199 -7.837 6.634 1.00 91.56 296 ALA A N 1
ATOM 2328 C CA . ALA A 1 296 ? 5.917 -9.125 7.247 1.00 91.56 296 ALA A CA 1
ATOM 2329 C C . ALA A 1 296 ? 5.529 -10.166 6.201 1.00 91.56 296 ALA A C 1
ATOM 2331 O O . ALA A 1 296 ? 4.775 -9.886 5.272 1.00 91.56 296 ALA A O 1
ATOM 2332 N N . ARG A 1 297 ? 5.987 -11.396 6.402 1.00 91.88 297 ARG A N 1
ATOM 2333 C CA . ARG A 1 297 ? 5.537 -12.577 5.672 1.00 91.88 297 ARG A CA 1
ATOM 2334 C C . ARG A 1 297 ? 4.555 -13.364 6.521 1.00 91.88 297 ARG A C 1
ATOM 2336 O O . ARG A 1 297 ? 4.787 -13.556 7.715 1.00 91.88 297 ARG A O 1
ATOM 2343 N N . ILE A 1 298 ? 3.467 -13.809 5.905 1.00 90.06 298 ILE A N 1
ATOM 2344 C CA . ILE A 1 298 ? 2.447 -14.646 6.528 1.00 90.06 298 ILE A CA 1
ATOM 2345 C C . ILE A 1 298 ? 2.429 -15.998 5.821 1.00 90.06 298 ILE A C 1
ATOM 2347 O O . ILE A 1 298 ? 2.153 -16.084 4.624 1.00 90.06 298 ILE A O 1
ATOM 2351 N N . GLU A 1 299 ? 2.692 -17.054 6.583 1.00 87.44 299 GLU A N 1
ATOM 2352 C CA . GLU A 1 299 ? 2.678 -18.441 6.120 1.00 87.44 299 GLU A CA 1
ATOM 2353 C C . GLU A 1 299 ? 1.798 -19.264 7.057 1.00 87.44 299 GLU A C 1
ATOM 2355 O O . GLU A 1 299 ? 2.094 -19.431 8.242 1.00 87.44 299 GLU A O 1
ATOM 2360 N N . GLY A 1 300 ? 0.667 -19.748 6.540 1.00 81.62 300 GLY A N 1
ATOM 2361 C CA . GLY A 1 300 ? -0.338 -20.427 7.355 1.00 81.62 300 GLY A CA 1
ATOM 2362 C C . GLY A 1 300 ? -0.788 -19.554 8.532 1.00 81.62 300 GLY A C 1
ATOM 2363 O O . GLY A 1 300 ? -1.364 -18.487 8.336 1.00 81.62 300 GLY A O 1
ATOM 2364 N N . SER A 1 301 ? -0.521 -20.015 9.757 1.00 75.75 301 SER A N 1
ATOM 2365 C CA . SER A 1 301 ? -0.851 -19.314 11.006 1.00 75.75 301 SER A CA 1
ATOM 2366 C C . SER A 1 301 ? 0.323 -18.541 11.620 1.00 75.75 301 SER A C 1
ATOM 2368 O O . SER A 1 301 ? 0.223 -18.104 12.767 1.00 75.75 301 SER A O 1
ATOM 2370 N N . GLN A 1 302 ? 1.447 -18.413 10.913 1.00 79.50 302 GLN A N 1
ATOM 2371 C CA . GLN A 1 302 ? 2.648 -17.735 11.398 1.00 79.50 302 GLN A CA 1
ATOM 2372 C C . GLN A 1 302 ? 2.854 -16.402 10.679 1.00 79.50 302 GLN A C 1
ATOM 2374 O O . GLN A 1 302 ? 2.566 -16.272 9.491 1.00 79.50 302 GLN A O 1
ATOM 2379 N N . VAL A 1 303 ? 3.377 -15.415 11.410 1.00 85.44 303 VAL A N 1
ATOM 2380 C CA . VAL A 1 303 ? 3.827 -14.137 10.854 1.00 85.44 303 VAL A CA 1
ATOM 2381 C C . VAL A 1 303 ? 5.277 -13.912 11.246 1.00 85.44 303 VAL A C 1
ATOM 2383 O O . VAL A 1 303 ? 5.653 -14.093 12.403 1.00 85.44 303 VAL A O 1
ATOM 2386 N N . THR A 1 304 ? 6.099 -13.539 10.275 1.00 84.25 304 THR A N 1
ATOM 2387 C CA . THR A 1 304 ? 7.515 -13.230 10.475 1.00 84.25 304 THR A CA 1
ATOM 2388 C C . THR A 1 304 ? 7.783 -11.837 9.941 1.00 84.25 304 THR A C 1
ATOM 2390 O O . THR A 1 304 ? 7.454 -11.542 8.796 1.00 84.25 304 THR A O 1
ATOM 2393 N N . LEU A 1 305 ? 8.348 -10.970 10.779 1.00 82.06 305 LEU A N 1
ATOM 2394 C CA . LEU A 1 305 ? 8.798 -9.650 10.350 1.00 82.06 305 LEU A CA 1
ATOM 2395 C C . LEU A 1 305 ? 10.012 -9.810 9.430 1.00 82.06 305 LEU A C 1
ATOM 2397 O O . LEU A 1 305 ? 10.948 -10.540 9.755 1.00 82.06 305 LEU A O 1
ATOM 2401 N N . GLU A 1 306 ? 9.996 -9.130 8.290 1.00 73.06 306 GLU A N 1
ATOM 2402 C CA . GLU A 1 306 ? 11.083 -9.149 7.315 1.00 73.06 306 GLU A CA 1
ATOM 2403 C C . GLU A 1 306 ? 11.775 -7.785 7.267 1.00 73.06 306 GLU A C 1
ATOM 2405 O O . GLU A 1 306 ? 11.157 -6.746 7.480 1.00 73.06 306 GLU A O 1
ATOM 2410 N N . GLY A 1 307 ? 13.075 -7.771 6.967 1.00 63.25 307 GLY A N 1
ATOM 2411 C CA . GLY A 1 307 ? 13.830 -6.526 6.820 1.00 63.25 307 GLY A CA 1
ATOM 2412 C C . GLY A 1 307 ? 13.967 -5.716 8.116 1.00 63.25 307 GLY A C 1
ATOM 2413 O O . GLY A 1 307 ? 13.932 -6.246 9.225 1.00 63.25 307 GLY A O 1
ATOM 2414 N N . ARG A 1 308 ? 14.194 -4.405 7.970 1.00 57.41 308 ARG A N 1
ATOM 2415 C CA . ARG A 1 308 ? 14.323 -3.490 9.109 1.00 57.41 308 ARG A CA 1
ATOM 2416 C C . ARG A 1 308 ? 12.937 -2.984 9.490 1.00 57.41 308 ARG A C 1
ATOM 2418 O O . ARG A 1 308 ? 12.334 -2.241 8.727 1.00 57.41 308 ARG A O 1
ATOM 2425 N N . CYS A 1 309 ? 12.470 -3.353 10.675 1.00 55.19 309 CYS A N 1
ATOM 2426 C CA . CYS A 1 309 ? 11.255 -2.785 11.246 1.00 55.19 309 CYS A CA 1
ATOM 2427 C C . CYS A 1 309 ? 11.577 -1.548 12.089 1.00 55.19 309 CYS A C 1
ATOM 2429 O O . CYS A 1 309 ? 12.603 -1.504 12.768 1.00 55.19 309 CYS A O 1
ATOM 2431 N N . ASP A 1 310 ? 10.668 -0.573 12.108 1.00 51.88 310 ASP A N 1
ATOM 2432 C CA . ASP A 1 310 ? 10.800 0.630 12.949 1.00 51.88 310 ASP A CA 1
ATOM 2433 C C . ASP A 1 310 ? 10.359 0.405 14.409 1.00 51.88 310 ASP A C 1
ATOM 2435 O O . ASP A 1 310 ? 10.220 1.347 15.197 1.00 51.88 310 ASP A O 1
ATOM 2439 N N . TYR A 1 311 ? 10.133 -0.851 14.798 1.00 50.22 311 TYR A N 1
ATOM 2440 C CA . TYR A 1 311 ? 9.999 -1.221 16.199 1.00 50.22 311 TYR A CA 1
ATOM 2441 C C . TYR A 1 311 ? 11.387 -1.170 16.848 1.00 50.22 311 TYR A C 1
ATOM 2443 O O . TYR A 1 311 ? 12.351 -1.705 16.306 1.00 50.22 311 TYR A O 1
ATOM 2451 N N . ALA A 1 312 ? 11.498 -0.553 18.027 1.00 36.31 312 ALA A N 1
ATOM 2452 C CA . ALA A 1 312 ? 12.568 -0.957 18.932 1.00 36.31 312 ALA A CA 1
ATOM 2453 C C . ALA A 1 312 ? 12.378 -2.459 19.175 1.00 36.31 312 ALA A C 1
ATOM 2455 O O . ALA A 1 312 ? 11.238 -2.873 19.416 1.00 36.31 312 ALA A O 1
ATOM 2456 N N . GLU A 1 313 ? 13.443 -3.257 19.053 1.00 31.98 313 GLU A N 1
ATOM 2457 C CA . GLU A 1 313 ? 13.377 -4.662 19.452 1.00 31.98 313 GLU A CA 1
ATOM 2458 C C . GLU A 1 313 ? 12.732 -4.719 20.843 1.00 31.98 313 GLU A C 1
ATOM 2460 O O . GLU A 1 313 ? 13.136 -3.950 21.725 1.00 31.98 313 GLU A O 1
ATOM 2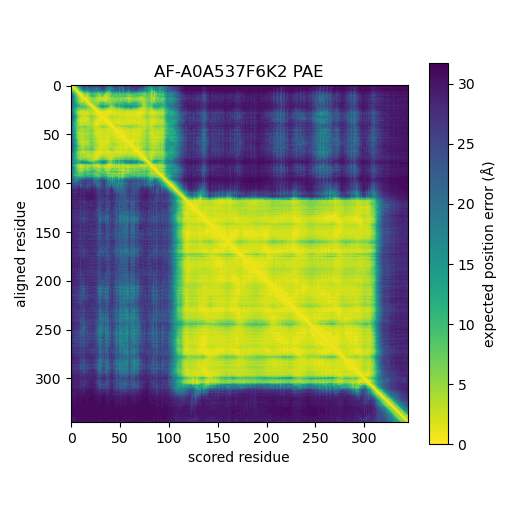465 N N . PRO A 1 314 ? 11.688 -5.539 21.057 1.00 35.06 314 PRO A N 1
ATOM 2466 C CA . PRO A 1 314 ? 11.277 -5.810 22.418 1.00 35.06 314 PRO A CA 1
ATOM 2467 C C . PRO A 1 314 ? 12.508 -6.371 23.130 1.00 35.06 314 PRO A C 1
ATOM 2469 O O . PRO A 1 314 ? 13.112 -7.322 22.632 1.00 35.06 314 PRO A O 1
ATOM 2472 N N . GLU A 1 315 ? 12.893 -5.754 24.254 1.00 29.77 315 GLU A N 1
ATOM 2473 C CA . GLU A 1 315 ? 13.868 -6.325 25.188 1.00 29.77 315 GLU A CA 1
ATOM 2474 C C . GLU A 1 315 ? 13.600 -7.832 25.268 1.00 29.77 315 GLU A C 1
ATOM 2476 O O . GLU A 1 315 ? 12.439 -8.213 25.491 1.00 29.77 315 GLU A O 1
ATOM 2481 N N . PRO A 1 316 ? 14.602 -8.694 25.013 1.00 28.98 316 PRO A N 1
ATOM 2482 C CA . PRO A 1 316 ? 14.390 -10.124 25.087 1.00 28.98 316 PRO A CA 1
ATOM 2483 C C . PRO A 1 316 ? 13.835 -10.399 26.475 1.00 28.98 316 PRO A C 1
ATOM 2485 O O . PRO A 1 316 ? 14.492 -10.105 27.474 1.00 28.98 316 PRO A O 1
ATOM 2488 N N . ALA A 1 317 ? 12.601 -10.905 26.535 1.00 33.09 317 ALA A N 1
ATOM 2489 C CA . ALA A 1 317 ? 12.024 -11.353 27.785 1.00 33.09 317 ALA A CA 1
ATOM 2490 C C . ALA A 1 317 ? 13.035 -12.329 28.380 1.00 33.09 317 ALA A C 1
ATOM 2492 O O . ALA A 1 317 ? 13.279 -13.407 27.831 1.00 33.09 317 ALA A O 1
ATOM 2493 N N . THR A 1 318 ? 13.695 -11.902 29.451 1.00 29.75 318 THR A N 1
ATOM 2494 C CA . THR A 1 318 ? 14.545 -12.757 30.248 1.00 29.75 318 THR A CA 1
ATOM 2495 C C . THR A 1 318 ? 13.613 -13.817 30.797 1.00 29.75 318 THR A C 1
ATOM 2497 O O . THR A 1 318 ? 12.854 -13.592 31.737 1.00 29.75 318 THR A O 1
ATOM 2500 N N . TRP A 1 319 ? 13.621 -14.985 30.160 1.00 30.41 319 TRP A N 1
ATOM 2501 C CA . TRP A 1 319 ? 13.098 -16.192 30.763 1.00 30.41 319 TRP A CA 1
ATOM 2502 C C . TRP A 1 319 ? 14.019 -16.474 31.945 1.00 30.41 319 TRP A C 1
ATOM 2504 O O . TRP A 1 319 ? 15.011 -17.190 31.836 1.00 30.41 319 TRP A O 1
ATOM 2514 N N . ALA A 1 320 ? 13.735 -15.829 33.076 1.00 28.16 320 ALA A N 1
ATOM 2515 C CA . ALA A 1 320 ? 14.169 -16.334 34.353 1.00 28.16 320 ALA A CA 1
ATOM 2516 C C . ALA A 1 320 ? 13.586 -17.741 34.430 1.00 28.16 320 ALA A C 1
ATOM 2518 O O . ALA A 1 320 ? 12.370 -17.919 34.509 1.00 28.16 320 ALA A O 1
ATOM 2519 N N . SER A 1 321 ? 14.471 -18.726 34.307 1.00 35.31 321 SER A N 1
ATOM 2520 C CA . SER A 1 321 ? 14.227 -20.132 34.576 1.00 35.31 321 SER A CA 1
ATOM 2521 C C . SER A 1 321 ? 13.680 -20.277 35.996 1.00 35.31 321 SER A C 1
ATOM 2523 O O . SER A 1 321 ? 14.418 -20.516 36.946 1.00 35.31 321 SER A O 1
ATOM 2525 N N . GLY A 1 322 ? 12.378 -20.069 36.149 1.00 28.08 322 GLY A N 1
ATOM 2526 C CA . GLY A 1 322 ? 11.611 -20.369 37.340 1.00 28.08 322 GLY A CA 1
ATOM 2527 C C . GLY A 1 322 ? 10.861 -21.658 37.077 1.00 28.08 322 GLY A C 1
ATOM 2528 O O . GLY A 1 322 ? 9.847 -21.651 36.385 1.00 28.08 322 GLY A O 1
ATOM 2529 N N . LEU A 1 323 ? 11.397 -22.760 37.602 1.00 29.83 323 LEU A N 1
ATOM 2530 C CA . LEU A 1 323 ? 10.675 -24.013 37.776 1.00 29.83 323 LEU A CA 1
ATOM 2531 C C . LEU A 1 323 ? 9.261 -23.723 38.305 1.00 29.83 323 LEU A C 1
ATOM 2533 O O . LEU A 1 323 ? 9.106 -23.304 39.450 1.00 29.83 323 LEU A O 1
ATOM 2537 N N . LEU A 1 324 ? 8.237 -24.028 37.514 1.00 29.56 324 LEU A N 1
ATOM 2538 C CA . LEU A 1 324 ? 6.988 -24.527 38.070 1.00 29.56 324 LEU A CA 1
ATOM 2539 C C . LEU A 1 324 ? 7.050 -26.041 37.926 1.00 29.56 324 LEU A C 1
ATOM 2541 O O . LEU A 1 324 ? 6.802 -26.604 36.861 1.00 29.56 324 LEU A O 1
ATOM 2545 N N . ALA A 1 325 ? 7.489 -26.667 39.017 1.00 27.92 325 ALA A N 1
ATOM 2546 C CA . ALA A 1 325 ? 7.268 -28.074 39.262 1.00 27.92 325 ALA A CA 1
ATOM 2547 C C . ALA A 1 325 ? 5.767 -28.343 39.111 1.00 27.92 325 ALA A C 1
ATOM 2549 O O . ALA A 1 325 ? 4.933 -27.695 39.744 1.00 27.92 325 ALA A O 1
ATOM 2550 N N . VAL A 1 326 ? 5.442 -29.268 38.218 1.00 30.23 326 VAL A N 1
ATOM 2551 C CA . VAL A 1 326 ? 4.121 -29.871 38.148 1.00 30.23 326 VAL A CA 1
ATOM 2552 C C . VAL A 1 326 ? 4.042 -30.791 39.364 1.00 30.23 326 VAL A C 1
ATOM 2554 O O . VAL A 1 326 ? 4.773 -31.775 39.435 1.00 30.23 326 VAL A O 1
ATOM 2557 N N . ASP A 1 327 ? 3.230 -30.422 40.352 1.00 29.28 327 ASP A N 1
ATOM 2558 C CA . ASP A 1 327 ? 2.905 -31.300 41.474 1.00 29.28 327 ASP A CA 1
ATOM 2559 C C . ASP A 1 327 ? 2.091 -32.491 40.944 1.00 29.28 327 ASP A C 1
ATOM 2561 O O . ASP A 1 327 ? 0.906 -32.378 40.618 1.00 29.28 327 ASP A O 1
ATOM 2565 N N . ASP A 1 328 ? 2.750 -33.647 40.867 1.00 31.25 328 ASP A N 1
ATOM 2566 C CA . ASP A 1 328 ? 2.136 -34.960 40.687 1.00 31.25 328 ASP A CA 1
ATOM 2567 C C . ASP A 1 328 ? 1.334 -35.334 41.946 1.00 31.25 328 ASP A C 1
ATOM 2569 O O . ASP A 1 328 ? 1.799 -36.024 42.853 1.00 31.25 328 ASP A O 1
ATOM 2573 N N . GLY A 1 329 ? 0.085 -34.878 41.998 1.00 29.25 329 GLY A N 1
ATOM 2574 C CA . GLY A 1 329 ? -0.900 -35.249 43.012 1.00 29.25 329 GLY A CA 1
ATOM 2575 C C . GLY A 1 329 ? -1.879 -36.319 42.527 1.00 29.25 329 GLY A C 1
ATOM 2576 O O . GLY A 1 329 ? -3.088 -36.092 42.555 1.00 29.25 329 GLY A O 1
ATOM 2577 N N . SER A 1 330 ? -1.399 -37.486 42.078 1.00 30.77 330 SER A N 1
ATOM 2578 C CA . SER A 1 330 ? -2.280 -38.641 41.844 1.00 30.77 330 SER A CA 1
ATOM 2579 C C . SER A 1 330 ? -2.627 -39.314 43.177 1.00 30.77 330 SER A C 1
ATOM 2581 O O . SER A 1 330 ? -1.884 -40.117 43.740 1.00 30.77 330 SER A O 1
ATOM 2583 N N . LEU A 1 331 ? -3.786 -38.932 43.717 1.00 31.34 331 LEU A N 1
ATOM 2584 C CA . LEU A 1 331 ? -4.385 -39.568 44.882 1.00 31.34 331 LEU A CA 1
ATOM 2585 C C . LEU A 1 331 ? -4.770 -41.014 44.567 1.00 31.34 331 LEU A C 1
ATOM 2587 O O . LEU A 1 331 ? -5.446 -41.340 43.591 1.00 31.34 331 LEU A O 1
ATOM 2591 N N . SER A 1 332 ? -4.301 -41.862 45.466 1.00 30.78 332 SER A N 1
ATOM 2592 C CA . SER A 1 332 ? -4.412 -43.301 45.498 1.00 30.78 332 SER A CA 1
ATOM 2593 C C . SER A 1 332 ? -5.855 -43.801 45.576 1.00 30.78 332 SER A C 1
ATOM 2595 O O . SER A 1 332 ? -6.710 -43.319 46.317 1.00 30.78 332 SER A O 1
ATOM 2597 N N . SER A 1 333 ? -6.091 -44.885 44.845 1.00 30.89 333 SER A N 1
ATOM 2598 C CA . SER A 1 333 ? -7.187 -45.814 45.066 1.00 30.89 333 SER A CA 1
ATOM 2599 C C . SER A 1 333 ? -7.153 -46.366 46.497 1.00 30.89 333 SER A C 1
ATOM 2601 O O . SER A 1 333 ? -6.176 -47.024 46.862 1.00 30.89 333 SER A O 1
ATOM 2603 N N . ARG A 1 334 ? -8.228 -46.164 47.269 1.00 30.34 334 ARG A N 1
ATOM 2604 C CA . ARG A 1 334 ? -8.818 -47.105 48.250 1.00 30.34 334 ARG A CA 1
ATOM 2605 C C . ARG A 1 334 ? -9.839 -46.363 49.115 1.00 30.34 334 ARG A C 1
ATOM 2607 O O . ARG A 1 334 ? -9.465 -45.684 50.060 1.00 30.34 334 ARG A O 1
ATOM 2614 N N . ASN A 1 335 ? -11.130 -46.604 48.888 1.00 30.52 335 ASN A N 1
ATOM 2615 C CA . ASN A 1 335 ? -11.969 -46.966 50.026 1.00 30.52 335 ASN A CA 1
ATOM 2616 C C . ASN A 1 335 ? -13.164 -47.828 49.615 1.00 30.52 335 ASN A C 1
ATOM 2618 O O . ASN A 1 335 ? -13.974 -47.476 48.761 1.00 30.52 335 ASN A O 1
ATOM 2622 N N . GLN A 1 336 ? -13.218 -49.000 50.238 1.00 31.61 336 GLN A N 1
ATOM 2623 C CA . GLN A 1 336 ? -14.324 -49.939 50.211 1.00 31.61 336 GLN A CA 1
ATOM 2624 C C . GLN A 1 336 ? -15.441 -49.471 51.154 1.00 31.61 336 GLN A C 1
ATOM 2626 O O . GLN A 1 336 ? -15.172 -48.957 52.231 1.00 31.61 336 GLN A O 1
ATOM 2631 N N . ARG A 1 337 ? -16.675 -49.835 50.781 1.00 29.25 337 ARG A N 1
ATOM 2632 C CA . ARG A 1 337 ? -17.805 -50.188 51.661 1.00 29.25 337 ARG A CA 1
ATOM 2633 C C . ARG A 1 337 ? -18.336 -49.108 52.617 1.00 29.25 337 ARG A C 1
ATOM 2635 O O . ARG A 1 337 ? -17.860 -48.954 53.732 1.00 29.25 337 ARG A O 1
ATOM 2642 N N . SER A 1 338 ? -19.545 -48.631 52.319 1.00 31.66 338 SER A N 1
ATOM 2643 C CA . SER A 1 338 ? -20.631 -48.800 53.291 1.00 31.66 338 SER A CA 1
ATOM 2644 C C . SER A 1 338 ? -21.960 -49.092 52.587 1.00 31.66 338 SER A C 1
ATOM 2646 O O . SER A 1 338 ? -22.381 -48.404 51.662 1.00 31.66 338 SER A O 1
ATOM 2648 N N . ASN A 1 339 ? -22.578 -50.192 53.010 1.00 29.61 339 ASN A N 1
ATOM 2649 C CA . ASN A 1 339 ? -23.956 -50.558 52.723 1.00 29.61 339 ASN A CA 1
ATOM 2650 C C . ASN A 1 339 ? -24.897 -49.582 53.440 1.00 29.61 339 ASN A C 1
ATOM 2652 O O . ASN A 1 339 ? -24.776 -49.449 54.657 1.00 29.61 339 ASN A O 1
ATOM 2656 N N . ARG A 1 340 ? -25.934 -49.078 52.759 1.00 33.69 340 ARG A N 1
ATOM 2657 C CA . ARG A 1 340 ? -27.291 -49.021 53.332 1.00 33.69 340 ARG A CA 1
ATOM 2658 C C . ARG A 1 340 ? -28.365 -48.826 52.256 1.00 33.69 340 ARG A C 1
ATOM 2660 O O . ARG A 1 340 ? -28.350 -47.877 51.488 1.00 33.69 340 ARG A O 1
ATOM 2667 N N . LYS A 1 341 ? -29.281 -49.796 52.252 1.00 35.03 341 LYS A N 1
ATOM 2668 C CA . LYS A 1 341 ? -30.554 -49.891 51.530 1.00 35.03 341 LYS A CA 1
ATOM 2669 C C . LYS A 1 341 ? -31.512 -48.755 51.905 1.00 35.03 341 LYS A C 1
ATOM 2671 O O . LYS A 1 341 ? -31.661 -48.545 53.103 1.00 35.03 341 LYS A O 1
ATOM 2676 N N . ILE A 1 342 ? -32.246 -48.211 50.926 1.00 34.62 342 ILE A N 1
ATOM 2677 C CA . ILE A 1 342 ? -33.683 -47.821 50.955 1.00 34.62 342 ILE A CA 1
ATOM 2678 C C . ILE A 1 342 ? -34.131 -47.860 49.468 1.00 34.62 342 ILE A C 1
ATOM 2680 O O . ILE A 1 342 ? -33.564 -47.127 48.673 1.00 34.62 342 ILE A O 1
ATOM 2684 N N . ALA A 1 343 ? -34.822 -48.871 48.927 1.00 34.16 343 ALA A N 1
ATOM 2685 C CA . ALA A 1 343 ? -36.209 -49.339 49.090 1.00 34.16 343 ALA A CA 1
ATOM 2686 C C . ALA A 1 343 ? -37.301 -48.438 48.455 1.00 34.16 343 ALA A C 1
ATOM 2688 O O . ALA A 1 343 ? -37.632 -47.404 49.018 1.00 34.16 343 ALA A O 1
ATOM 2689 N N . ALA A 1 344 ? -37.909 -48.982 47.382 1.00 37.44 344 ALA A N 1
ATOM 2690 C CA . ALA A 1 344 ? -39.276 -48.794 46.849 1.00 37.44 344 ALA A CA 1
ATOM 2691 C C . ALA A 1 344 ? -39.631 -47.415 46.234 1.00 37.44 344 ALA A C 1
ATOM 2693 O O . ALA A 1 344 ? -39.295 -46.384 46.793 1.00 37.44 344 ALA A O 1
ATOM 2694 N N . ARG A 1 345 ? -40.327 -47.304 45.095 1.00 39.56 345 ARG A N 1
ATOM 2695 C CA . ARG A 1 345 ? -41.253 -48.194 44.373 1.00 39.56 345 ARG A CA 1
ATOM 2696 C C . ARG A 1 345 ? -41.071 -48.071 42.865 1.00 39.56 345 ARG A C 1
ATOM 2698 O O . ARG A 1 345 ? -40.693 -46.964 42.429 1.00 39.56 345 ARG A O 1
#

Sequence (345 aa):
MAAKLTGQPLAPKTWQINQPEKGAQGQLYYCGLCDEALILTARDIHPLKIVLIFDNTCPGCGFELENNLKRDPFKVPDGAALYTNTNCSDPDSIVPPSDPFTLSLVRGNRLTRNLRQSLRTGVEYFDRVLVIRKGQLVSLHGEPSLSFSHLLCVRAILPEPEGLNSDCIFIDGGNMFDSYAIDHYATILGLDHRKVHERIHLSRAFTHHQVDSLVTRLRNGIDRYNTKFTVVSDITQLYCDPDVKNAKESINLFAKGVRLLRAIAEQTETIILTTTLQSRNREMENILLRAAHAPARIEGSQVTLEGRCDYAEPEPATWASGLLAVDDGSLSSRNQRSNRKIAAR

Solvent-accessible surface area (backbone atoms only — not comparable to full-atom values): 20063 Å² total; per-residue (Å²): 137,83,81,83,83,73,66,43,79,40,55,62,38,53,90,70,54,80,80,51,94,64,53,48,71,22,37,34,34,26,31,72,85,72,41,22,30,46,38,40,25,55,61,94,72,64,66,67,60,56,23,57,48,39,72,34,33,34,91,76,70,64,47,58,25,84,86,31,60,38,74,46,84,37,55,34,54,82,94,59,74,43,28,31,25,82,81,53,74,54,69,67,75,73,57,75,68,100,63,86,86,76,90,73,89,74,83,76,74,78,72,71,85,70,87,63,68,42,50,44,79,84,43,72,71,53,44,70,72,57,71,38,37,60,28,27,22,32,33,30,29,24,65,58,27,57,63,50,50,44,48,43,52,59,28,30,47,34,54,72,81,60,6,60,57,22,32,28,41,36,37,23,36,57,75,68,84,53,69,65,58,43,43,51,49,25,54,79,69,73,47,61,52,68,67,53,53,77,35,50,49,75,45,80,34,94,40,40,70,46,44,48,54,48,58,72,46,38,64,61,50,33,68,72,61,62,33,47,39,36,38,34,34,26,62,57,48,42,53,66,36,87,86,55,86,50,62,68,59,35,52,52,50,48,55,44,42,54,51,49,48,32,51,48,9,52,75,67,46,17,24,33,37,36,25,31,48,66,94,85,47,72,68,61,51,52,50,47,36,70,62,17,43,43,18,30,39,32,58,93,95,44,76,44,81,38,76,66,50,78,63,76,77,75,76,77,78,75,78,70,88,67,86,76,77,79,82,86,75,81,82,76,92,80,85,82,85,82,91,80,91,83,84,88,132

Secondary structure (DSSP, 8-state):
------PEEPPSBGGGSPPPSS-EEEEEEEETTT-BEEEEESS---HHHHHHHTTTB-TTT--BHHHHEEEEEEEEPTT-SEEE-TT-S-SGGGS--SS-----------S----S-SB--S-HHHHHHS-B-TT-EEEEESTHHHHHHHHHHHHHHSPTTTS-S--EEEEESSS---HHHHHHHHHHTT--HHHHHHTEEEEE-SSHHHHHHHHHTHHHHHHHHT-SEEEEETTTTGGG-TT-S-HHHHHHHHHHHHHHHHHHHHHHT-EEEEEESS---HHHHHHHHHH-SEEEEEETTEEEE-S--SSPPP----------------PPP------------

Radius of gyration: 28.47 Å; Cα contacts (8 Å, |Δi|>4): 590; chains: 1; bounding box: 77×93×76 Å